Protein AF-A0A937GYN9-F1 (afdb_monomer)

Foldseek 3Di:
DDDDDDDDDDDDDDDDDDDDDDPPDPPDDPPPCPPPPPPAWEWEDDAQKIKTKQDDPPLQWFWAFDVDPTKIKIWGQAFHHYDYDPHPYQFFPDWDKDGDNPGTIIIMTGTPAHKDFPDWDWDQDPPPRGIMIMTGIDGDHPLVSLVVNVVSVVVVRRPVVVPDPPCPVPPPPDDDPPPPDPPPDPPPDDDDPDLAAAEAEQEQPDDDSGQDDADPVSHGSSVVSLVVSVVVQVVQVVVVRYHYDYPDND

pLDDT: mean 73.71, std 21.34, range [30.75, 98.19]

Structure (mmCIF, N/CA/C/O backbone):
data_AF-A0A937GYN9-F1
#
_entry.id   AF-A0A937GYN9-F1
#
loop_
_atom_site.group_PDB
_atom_site.id
_atom_site.type_symbol
_atom_site.label_atom_id
_atom_site.label_alt_id
_atom_site.label_comp_id
_atom_site.label_asym_id
_atom_site.label_entity_id
_atom_site.label_seq_id
_atom_site.pdbx_PDB_ins_code
_atom_site.Cartn_x
_atom_site.Cartn_y
_atom_site.Cartn_z
_atom_site.occupancy
_atom_site.B_iso_or_equiv
_atom_site.auth_seq_id
_atom_site.auth_comp_id
_atom_site.auth_asym_id
_atom_site.auth_atom_id
_atom_site.pdbx_PDB_model_num
ATOM 1 N N . MET A 1 1 ? 53.437 54.256 -26.449 1.00 33.53 1 MET A N 1
ATOM 2 C CA . MET A 1 1 ? 53.855 54.774 -27.770 1.00 33.53 1 MET A CA 1
ATOM 3 C C . MET A 1 1 ? 53.607 53.701 -28.826 1.00 33.53 1 MET A C 1
ATOM 5 O O . MET A 1 1 ? 54.175 52.638 -28.665 1.00 33.53 1 MET A O 1
ATOM 9 N N . ILE A 1 2 ? 52.768 54.000 -29.841 1.00 33.38 2 ILE A N 1
ATOM 10 C CA . ILE A 1 2 ? 52.988 53.729 -31.291 1.00 33.38 2 ILE A CA 1
ATOM 11 C C . ILE A 1 2 ? 53.194 52.238 -31.684 1.00 33.38 2 ILE A C 1
ATOM 13 O O . ILE A 1 2 ? 54.137 51.622 -31.230 1.00 33.38 2 ILE A O 1
ATOM 17 N N . LYS A 1 3 ? 52.461 51.568 -32.589 1.00 33.25 3 LYS A N 1
ATOM 18 C CA . LYS A 1 3 ? 51.514 51.934 -33.661 1.00 33.25 3 LYS A CA 1
ATOM 19 C C . LYS A 1 3 ? 50.777 50.660 -34.126 1.00 33.25 3 LYS A C 1
ATOM 21 O O . LYS A 1 3 ? 51.369 49.587 -34.179 1.00 33.25 3 LYS A O 1
ATOM 26 N N . ARG A 1 4 ? 49.531 50.830 -34.581 1.00 39.59 4 ARG A N 1
ATOM 27 C CA . ARG A 1 4 ? 48.814 49.923 -35.499 1.00 39.59 4 ARG A CA 1
ATOM 28 C C . ARG A 1 4 ? 49.565 49.777 -36.832 1.00 39.59 4 ARG A C 1
ATOM 30 O O . ARG A 1 4 ? 50.103 50.771 -37.321 1.00 39.59 4 ARG A O 1
ATOM 37 N N . LYS A 1 5 ? 49.459 48.614 -37.486 1.00 38.84 5 LYS A N 1
ATOM 38 C CA . LYS A 1 5 ? 49.543 48.492 -38.953 1.00 38.84 5 LYS A CA 1
ATOM 39 C C . LYS A 1 5 ? 48.479 47.521 -39.474 1.00 38.84 5 LYS A C 1
ATOM 41 O O . LYS A 1 5 ? 48.505 46.338 -39.162 1.00 38.84 5 LYS A O 1
ATOM 46 N N . ASN A 1 6 ? 47.562 48.079 -40.264 1.00 37.91 6 ASN A N 1
ATOM 47 C CA . ASN A 1 6 ? 46.735 47.389 -41.252 1.00 37.91 6 ASN A CA 1
ATOM 48 C C . ASN A 1 6 ? 47.618 46.935 -42.418 1.00 37.91 6 AS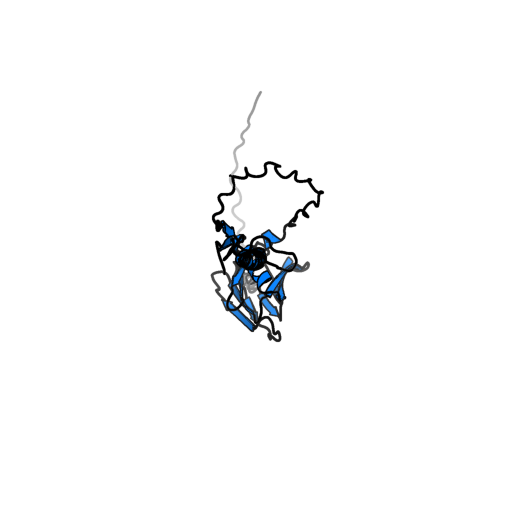N A C 1
ATOM 50 O O . ASN A 1 6 ? 48.475 47.714 -42.838 1.00 37.91 6 ASN A O 1
ATOM 54 N N . ILE A 1 7 ? 47.336 45.768 -43.002 1.00 37.69 7 ILE A N 1
ATOM 55 C CA . ILE A 1 7 ? 47.715 45.440 -44.383 1.00 37.69 7 ILE A CA 1
ATOM 56 C C . ILE A 1 7 ? 46.504 44.790 -45.067 1.00 37.69 7 ILE A C 1
ATOM 58 O O . ILE A 1 7 ? 45.904 43.855 -44.545 1.00 37.69 7 ILE A O 1
ATOM 62 N N . PHE A 1 8 ? 46.143 45.375 -46.206 1.00 34.84 8 PHE A N 1
ATOM 63 C CA . PHE A 1 8 ? 45.080 45.026 -47.149 1.00 34.84 8 PHE A CA 1
ATOM 64 C C . PHE A 1 8 ? 45.736 44.416 -48.413 1.00 34.84 8 PHE A C 1
ATOM 66 O O . PHE A 1 8 ? 46.905 44.709 -48.662 1.00 34.84 8 PHE A O 1
ATOM 73 N N . TYR A 1 9 ? 44.945 43.698 -49.230 1.00 33.62 9 TYR A N 1
ATOM 74 C CA . TYR A 1 9 ? 45.243 43.055 -50.539 1.00 33.62 9 TYR A CA 1
ATOM 75 C C . TYR A 1 9 ? 45.936 41.674 -50.452 1.00 33.62 9 TYR A C 1
ATOM 77 O O . TYR A 1 9 ? 46.883 41.500 -49.703 1.00 33.62 9 TYR A O 1
ATOM 85 N N . SER A 1 10 ? 45.486 40.611 -51.135 1.00 32.53 10 SER A N 1
ATOM 86 C CA . SER A 1 10 ? 45.181 40.526 -52.569 1.00 32.53 10 SER A CA 1
ATOM 87 C C . SER A 1 10 ? 44.151 39.424 -52.898 1.00 32.53 10 SER A C 1
ATOM 89 O O . SER A 1 10 ? 44.226 38.312 -52.379 1.00 32.53 10 SER A O 1
ATOM 91 N N . ILE A 1 11 ? 43.205 39.753 -53.780 1.00 40.22 11 ILE A N 1
ATOM 92 C CA . ILE A 1 11 ? 42.255 38.860 -54.464 1.00 40.22 11 ILE A CA 1
ATOM 93 C C . ILE A 1 11 ? 42.801 38.634 -55.888 1.00 40.22 11 ILE A C 1
ATOM 95 O O . ILE A 1 11 ? 43.397 39.556 -56.435 1.00 40.22 11 ILE A O 1
ATOM 99 N N . ILE A 1 12 ? 42.520 37.460 -56.478 1.00 39.44 12 ILE A N 1
ATOM 100 C CA . ILE A 1 12 ? 42.802 36.997 -57.862 1.00 39.44 12 ILE A CA 1
ATOM 101 C C . ILE A 1 12 ? 44.096 36.181 -58.037 1.00 39.44 12 ILE A C 1
ATOM 103 O O . ILE A 1 12 ? 45.181 36.725 -58.208 1.00 39.44 12 ILE A O 1
ATOM 107 N N . ASN A 1 13 ? 43.949 34.849 -58.060 1.00 31.31 13 ASN A N 1
ATOM 108 C CA . ASN A 1 1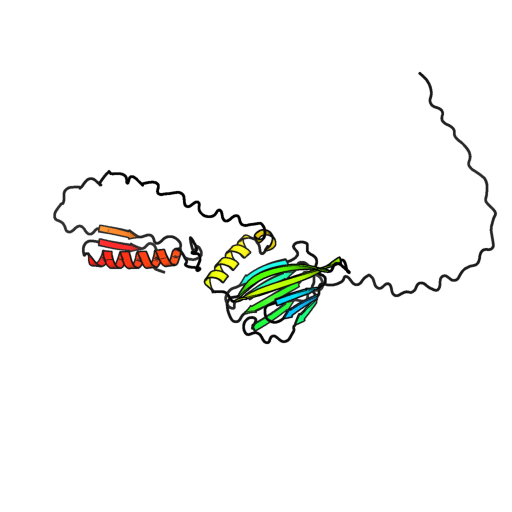3 ? 44.295 34.000 -59.215 1.00 31.31 13 ASN A CA 1
ATOM 109 C C . ASN A 1 13 ? 44.086 32.511 -58.894 1.00 31.31 13 ASN A C 1
ATOM 111 O O . ASN A 1 13 ? 44.761 31.977 -58.022 1.00 31.31 13 ASN A O 1
ATOM 115 N N . CYS A 1 14 ? 43.149 31.871 -59.602 1.00 34.75 14 CYS A N 1
ATOM 116 C CA . CYS A 1 14 ? 43.260 30.541 -60.232 1.00 34.75 14 CYS A CA 1
ATOM 117 C C . CYS A 1 14 ? 41.859 29.979 -60.509 1.00 34.75 14 CYS A C 1
ATOM 119 O O . CYS A 1 14 ? 41.351 29.099 -59.817 1.00 34.75 14 CYS A O 1
ATOM 121 N N . LEU A 1 15 ? 41.237 30.520 -61.556 1.00 37.38 15 LEU A N 1
ATOM 122 C CA . LEU A 1 15 ? 40.297 29.772 -62.381 1.00 37.38 15 LEU A CA 1
ATOM 123 C C . LEU A 1 15 ? 41.139 29.021 -63.428 1.00 37.38 15 LEU A C 1
ATOM 125 O O . LEU A 1 15 ? 42.115 29.581 -63.918 1.00 37.38 15 LEU A O 1
ATOM 129 N N . VAL A 1 16 ? 40.703 27.813 -63.795 1.00 42.34 16 VAL A N 1
ATOM 130 C CA . VAL A 1 16 ? 41.253 26.890 -64.816 1.00 42.34 16 VAL A CA 1
ATOM 131 C C . VAL A 1 16 ? 42.080 25.733 -64.237 1.00 42.34 16 VAL A C 1
ATOM 133 O O . VAL A 1 16 ? 43.294 25.662 -64.369 1.00 42.34 16 VAL A O 1
ATOM 136 N N . PHE A 1 17 ? 41.368 24.756 -63.675 1.00 36.97 17 PHE A N 1
ATOM 137 C CA . PHE A 1 17 ? 41.680 23.338 -63.882 1.00 36.97 17 PHE A CA 1
ATOM 138 C C . PHE A 1 17 ? 40.345 22.584 -63.941 1.00 36.97 17 PHE A C 1
ATOM 140 O O . PHE A 1 17 ? 39.814 22.111 -62.940 1.00 36.97 17 PHE A O 1
ATOM 147 N N . PHE A 1 18 ? 39.731 22.593 -65.123 1.00 39.19 18 PHE A N 1
ATOM 148 C CA . PHE A 1 18 ? 38.515 21.840 -65.418 1.00 39.19 18 PHE A CA 1
ATOM 149 C C . PHE A 1 18 ? 38.903 20.536 -66.127 1.00 39.19 18 PHE A C 1
ATOM 151 O O . PHE A 1 18 ? 39.783 20.537 -66.981 1.00 39.19 18 PHE A O 1
ATOM 158 N N . LEU A 1 19 ? 38.168 19.470 -65.793 1.00 36.81 19 LEU A N 1
ATOM 159 C CA . LEU A 1 19 ? 38.137 18.138 -66.413 1.00 36.81 19 LEU A CA 1
ATOM 160 C C . LEU A 1 19 ? 39.333 17.209 -66.148 1.00 36.81 19 LEU A C 1
ATOM 162 O O . LEU A 1 19 ? 40.290 17.151 -66.910 1.00 36.81 19 LEU A O 1
ATOM 166 N N . SER A 1 20 ? 39.184 16.342 -65.142 1.00 43.12 20 SER A N 1
ATOM 167 C CA . SER A 1 20 ? 38.961 14.893 -65.348 1.00 43.12 20 SER A CA 1
ATOM 168 C C . SER A 1 20 ? 39.294 14.093 -64.083 1.00 43.12 20 SER A C 1
ATOM 170 O O . SER A 1 20 ? 40.289 13.386 -64.008 1.00 43.12 20 SER A O 1
ATOM 172 N N . LEU A 1 21 ? 38.418 14.142 -63.079 1.00 41.03 21 LEU A N 1
ATOM 173 C CA . LEU A 1 21 ? 38.309 13.023 -62.145 1.00 41.03 21 LEU A CA 1
ATOM 174 C C . LEU A 1 21 ? 36.861 12.551 -62.134 1.00 41.03 21 LEU A C 1
ATOM 176 O O . LEU A 1 21 ? 35.979 13.179 -61.557 1.00 41.03 21 LEU A O 1
ATOM 180 N N . SER A 1 22 ? 36.663 11.476 -62.899 1.00 44.59 22 SER A N 1
ATOM 181 C CA . SER A 1 22 ? 35.765 10.354 -62.627 1.00 44.59 22 SER A CA 1
ATOM 182 C C . SER A 1 22 ? 34.568 10.661 -61.729 1.00 44.59 22 SER A C 1
ATOM 184 O O . SER A 1 22 ? 34.682 10.750 -60.506 1.00 44.59 22 SER A O 1
ATOM 186 N N . ILE A 1 23 ? 33.395 10.691 -62.364 1.00 41.53 23 ILE A N 1
ATOM 187 C CA . ILE A 1 23 ? 32.108 10.402 -61.736 1.00 41.53 23 ILE A CA 1
ATOM 188 C C . ILE A 1 23 ? 32.205 8.971 -61.193 1.00 41.53 23 ILE A C 1
ATOM 190 O O . ILE A 1 23 ? 31.863 8.001 -61.866 1.00 41.53 23 ILE A O 1
ATOM 194 N N . SER A 1 24 ? 32.742 8.822 -59.986 1.00 40.47 24 SER A N 1
ATOM 195 C CA . SER A 1 24 ? 32.556 7.605 -59.215 1.00 40.47 24 SER A CA 1
ATOM 196 C C . SER A 1 24 ? 31.089 7.575 -58.824 1.00 40.47 24 SER A C 1
ATOM 198 O O . SER A 1 24 ? 30.612 8.436 -58.086 1.00 40.47 24 SER A O 1
ATOM 200 N N . ASN A 1 25 ? 30.377 6.609 -59.401 1.00 37.38 25 ASN A N 1
ATOM 201 C CA . ASN A 1 25 ? 29.008 6.239 -59.084 1.00 37.38 25 ASN A CA 1
ATOM 202 C C . ASN A 1 25 ? 28.715 6.407 -57.586 1.00 37.38 25 ASN A C 1
ATOM 204 O O . ASN A 1 25 ? 29.116 5.584 -56.767 1.00 37.38 25 ASN A O 1
ATOM 208 N N . ALA A 1 26 ? 27.935 7.428 -57.238 1.00 41.66 26 ALA A N 1
ATOM 209 C CA . ALA A 1 26 ? 27.210 7.481 -55.976 1.00 41.66 26 ALA A CA 1
ATOM 210 C C . ALA A 1 26 ? 26.010 6.517 -56.057 1.00 41.66 26 ALA A C 1
ATOM 212 O O . ALA A 1 26 ? 24.849 6.915 -56.090 1.00 41.66 26 ALA A O 1
ATOM 213 N N . LYS A 1 27 ? 26.310 5.224 -56.157 1.00 45.75 27 LYS A N 1
ATOM 214 C CA . LYS A 1 27 ? 25.388 4.106 -55.968 1.00 45.75 27 LYS A CA 1
ATOM 215 C C . LYS A 1 27 ? 26.149 3.096 -55.132 1.00 45.75 27 LYS A C 1
ATOM 217 O O . LYS A 1 27 ? 26.815 2.251 -55.700 1.00 45.75 27 LYS A O 1
ATOM 222 N N . ASP A 1 28 ? 26.151 3.317 -53.820 1.00 46.16 28 ASP A N 1
ATOM 223 C CA . ASP A 1 28 ? 26.241 2.279 -52.782 1.00 46.16 28 ASP A CA 1
ATOM 224 C C . ASP A 1 28 ? 26.408 2.931 -51.406 1.00 46.16 28 ASP A C 1
ATOM 226 O O . ASP A 1 28 ? 27.466 2.908 -50.796 1.00 46.16 28 ASP A O 1
ATOM 230 N N . PHE A 1 29 ? 25.330 3.532 -50.903 1.00 34.78 29 PHE A N 1
ATOM 231 C CA . PHE A 1 29 ? 25.104 3.685 -49.461 1.00 34.78 29 PHE A CA 1
ATOM 232 C C . PHE A 1 29 ? 23.597 3.698 -49.181 1.00 34.78 29 PHE A C 1
ATOM 234 O O . PHE A 1 29 ? 23.067 4.553 -48.484 1.00 34.78 29 PHE A O 1
ATOM 241 N N . ASN A 1 30 ? 22.885 2.712 -49.733 1.00 40.91 30 ASN A N 1
ATOM 242 C CA . ASN A 1 30 ? 21.556 2.350 -49.246 1.00 40.91 30 ASN A CA 1
ATOM 243 C C . ASN A 1 30 ? 21.705 1.179 -48.267 1.00 40.91 30 ASN A C 1
ATOM 245 O O . ASN A 1 30 ? 21.211 0.076 -48.480 1.00 40.91 30 ASN A O 1
ATOM 249 N N . LYS A 1 31 ? 22.474 1.406 -47.197 1.00 41.62 31 LYS A N 1
ATOM 250 C CA . LYS A 1 31 ? 22.356 0.585 -45.995 1.00 41.62 31 LYS A CA 1
ATOM 251 C C . LYS A 1 31 ? 21.142 1.139 -45.275 1.00 41.62 31 LYS A C 1
ATOM 253 O O . LYS A 1 31 ? 21.119 2.330 -44.988 1.00 41.62 31 LYS A O 1
ATOM 258 N N . ASN A 1 32 ? 20.144 0.285 -45.073 1.00 42.47 32 ASN A N 1
ATOM 259 C CA . ASN A 1 32 ? 18.896 0.541 -44.364 1.00 42.47 32 ASN A CA 1
ATOM 260 C C . ASN A 1 32 ? 19.122 1.322 -43.059 1.00 42.47 32 ASN A C 1
ATOM 262 O O . ASN A 1 32 ? 19.157 0.746 -41.977 1.00 42.47 32 ASN A O 1
ATOM 266 N N . ASN A 1 33 ? 19.230 2.642 -43.150 1.00 41.06 33 ASN A N 1
ATOM 267 C CA . ASN A 1 33 ? 19.127 3.534 -42.015 1.00 41.06 33 ASN A CA 1
ATOM 268 C C . ASN A 1 33 ? 17.647 3.869 -41.885 1.00 41.06 33 ASN A C 1
ATOM 270 O O . ASN A 1 33 ? 17.208 4.998 -42.094 1.00 41.06 33 ASN A O 1
ATOM 274 N N . SER A 1 34 ? 16.862 2.849 -41.526 1.00 37.16 34 SER A N 1
ATOM 275 C CA . SER A 1 34 ? 15.717 3.117 -40.667 1.00 37.16 34 SER A CA 1
ATOM 276 C C . SER A 1 34 ? 16.232 3.998 -39.522 1.00 37.16 34 SER A C 1
ATOM 278 O O . SER A 1 34 ? 17.292 3.662 -38.977 1.00 37.16 34 SER A O 1
ATOM 280 N N . PRO A 1 35 ? 15.557 5.113 -39.172 1.00 40.12 35 PRO A N 1
ATOM 281 C CA . PRO A 1 35 ? 15.944 5.904 -38.005 1.00 40.12 35 PRO A CA 1
ATOM 282 C C . PRO A 1 35 ? 16.175 4.932 -36.846 1.00 40.12 35 PRO A C 1
ATOM 284 O O . PRO A 1 35 ? 15.388 3.979 -36.759 1.00 40.12 35 PRO A O 1
ATOM 287 N N . PRO A 1 36 ? 17.241 5.101 -36.030 1.00 40.97 36 PRO A N 1
ATOM 288 C CA . PRO A 1 36 ? 17.551 4.163 -34.959 1.00 40.97 36 PRO A CA 1
ATOM 289 C C . PRO A 1 36 ? 16.248 3.943 -34.221 1.00 40.97 36 PRO A C 1
ATOM 291 O O . PRO A 1 36 ? 15.631 4.909 -33.759 1.00 40.97 36 PRO A O 1
ATOM 294 N N . SER A 1 37 ? 15.740 2.711 -34.285 1.00 48.03 37 SER A N 1
ATOM 295 C CA . SER A 1 37 ? 14.459 2.388 -33.689 1.00 48.03 37 SER A CA 1
ATOM 296 C C . SER A 1 37 ? 14.583 2.858 -32.258 1.00 48.03 37 SER A C 1
ATOM 298 O O . SER A 1 37 ? 15.436 2.320 -31.559 1.00 48.03 37 SER A O 1
ATOM 300 N N . ILE A 1 38 ? 13.836 3.899 -31.865 1.00 55.28 38 ILE A N 1
ATOM 301 C CA . ILE A 1 38 ? 13.811 4.363 -30.478 1.00 55.28 38 ILE A CA 1
ATOM 302 C C . ILE A 1 38 ? 13.601 3.088 -29.687 1.00 55.28 38 ILE A C 1
ATOM 304 O O . ILE A 1 38 ? 12.573 2.427 -29.873 1.00 55.28 38 ILE A O 1
ATOM 308 N N . GLU A 1 39 ? 14.623 2.649 -28.960 1.00 63.69 39 GLU A N 1
ATOM 309 C CA . GLU A 1 39 ? 14.547 1.357 -28.317 1.00 63.69 39 GLU A CA 1
ATOM 310 C C . GLU A 1 39 ? 13.513 1.540 -27.212 1.00 63.69 39 GLU A C 1
ATOM 312 O O . GLU A 1 39 ? 13.723 2.233 -26.220 1.00 63.69 39 GLU A O 1
ATOM 317 N N . ILE A 1 40 ? 12.304 1.052 -27.473 1.00 74.56 40 ILE A N 1
ATOM 318 C CA . ILE A 1 40 ? 11.185 1.206 -26.557 1.00 74.56 40 ILE A CA 1
ATOM 319 C C . ILE A 1 40 ? 11.438 0.238 -25.409 1.00 74.56 40 ILE A C 1
ATOM 321 O O . ILE A 1 40 ? 11.608 -0.959 -25.657 1.00 74.56 40 ILE A O 1
ATOM 325 N N . THR A 1 41 ? 11.417 0.747 -24.179 1.00 84.75 41 THR A N 1
ATOM 326 C CA . THR A 1 41 ? 11.479 -0.051 -22.954 1.00 84.75 41 THR A CA 1
ATOM 327 C C . THR A 1 41 ? 10.500 -1.216 -23.036 1.00 84.75 41 THR A C 1
ATOM 329 O O . THR A 1 41 ? 9.312 -1.020 -23.307 1.00 84.75 41 THR A O 1
ATOM 332 N N . LYS A 1 42 ? 10.982 -2.441 -22.817 1.00 89.12 42 LYS A N 1
ATOM 333 C CA . LYS A 1 42 ? 10.146 -3.648 -22.848 1.00 89.12 42 LYS A CA 1
ATOM 334 C C . LYS A 1 42 ? 9.968 -4.161 -21.436 1.00 89.12 42 LYS A C 1
ATOM 336 O O . LYS A 1 42 ? 10.947 -4.522 -20.804 1.00 89.12 42 LYS A O 1
ATOM 341 N N . CYS A 1 43 ? 8.729 -4.228 -20.976 1.00 89.38 43 CYS A N 1
ATOM 342 C CA . CYS A 1 43 ? 8.390 -4.726 -19.656 1.00 89.38 43 CYS A CA 1
ATOM 343 C C . CYS A 1 43 ? 7.667 -6.066 -19.733 1.00 89.38 43 CYS A C 1
ATOM 345 O O . CYS A 1 43 ? 6.860 -6.327 -20.634 1.00 89.38 43 CYS A O 1
ATOM 347 N N . LYS A 1 44 ? 7.933 -6.895 -18.733 1.00 90.69 44 LYS A N 1
ATOM 348 C CA . LYS A 1 44 ? 7.375 -8.223 -18.566 1.00 90.69 44 LYS A CA 1
ATOM 349 C C . LYS A 1 44 ? 7.003 -8.432 -17.106 1.00 90.69 44 LYS A C 1
ATOM 351 O O . LYS A 1 44 ? 7.797 -8.132 -16.224 1.00 90.69 44 LYS A O 1
ATOM 356 N N . VAL A 1 45 ? 5.798 -8.935 -16.852 1.00 87.06 45 VAL A N 1
ATOM 357 C CA . VAL A 1 45 ? 5.392 -9.363 -15.502 1.00 87.06 45 VAL A CA 1
ATOM 358 C C . VAL A 1 45 ? 5.575 -10.868 -15.404 1.00 87.06 45 VAL A C 1
ATOM 360 O O . VAL A 1 45 ? 4.985 -11.606 -16.195 1.00 87.06 45 VAL A O 1
ATOM 363 N N . ASN A 1 46 ? 6.364 -11.301 -14.426 1.00 82.69 46 ASN A N 1
ATOM 364 C CA . ASN A 1 46 ? 6.605 -12.698 -14.102 1.00 82.69 46 ASN A CA 1
ATOM 365 C C . ASN A 1 46 ? 6.331 -12.933 -12.611 1.00 82.69 46 ASN A C 1
ATOM 367 O O . ASN A 1 46 ? 7.079 -12.460 -11.758 1.00 82.69 46 ASN A O 1
ATOM 371 N N . LEU A 1 47 ? 5.263 -13.675 -12.304 1.00 82.31 47 LEU A N 1
ATOM 372 C CA . LEU A 1 47 ? 4.790 -13.945 -10.942 1.00 82.31 47 LEU A CA 1
ATOM 373 C C . LEU A 1 47 ? 4.549 -12.657 -10.131 1.00 82.31 47 LEU A C 1
ATOM 375 O O . LEU A 1 47 ? 3.503 -12.032 -10.271 1.00 82.31 47 LEU A O 1
ATOM 379 N N . ASP A 1 48 ? 5.483 -12.317 -9.251 1.00 86.31 48 ASP A N 1
ATOM 380 C CA . ASP A 1 48 ? 5.504 -11.173 -8.343 1.00 86.31 48 ASP A CA 1
ATOM 381 C C . ASP A 1 48 ? 6.556 -10.116 -8.732 1.00 86.31 48 ASP A C 1
ATOM 383 O O . ASP A 1 48 ? 6.718 -9.119 -8.030 1.00 86.31 48 ASP A O 1
ATOM 387 N N . ASN A 1 49 ? 7.235 -10.298 -9.868 1.00 89.12 49 ASN A N 1
ATOM 388 C CA . ASN A 1 49 ? 8.251 -9.387 -10.382 1.00 89.12 49 ASN A CA 1
ATOM 389 C C . ASN A 1 49 ? 7.814 -8.733 -11.695 1.00 89.12 49 ASN A C 1
ATOM 391 O O . ASN A 1 49 ? 7.107 -9.321 -12.520 1.00 89.12 49 ASN A O 1
ATOM 395 N N . ILE A 1 50 ? 8.271 -7.503 -11.896 1.00 90.44 50 ILE A N 1
ATOM 396 C CA . ILE A 1 50 ? 8.182 -6.771 -13.153 1.00 90.44 50 ILE A CA 1
ATOM 397 C C . ILE A 1 50 ? 9.608 -6.496 -13.603 1.00 90.44 50 ILE A C 1
ATOM 399 O O . ILE A 1 50 ? 10.361 -5.839 -12.891 1.00 90.44 50 ILE A O 1
ATOM 403 N N . ASN A 1 51 ? 9.963 -6.987 -14.780 1.00 91.75 51 ASN A N 1
ATOM 404 C CA . ASN A 1 51 ? 11.281 -6.812 -15.369 1.00 91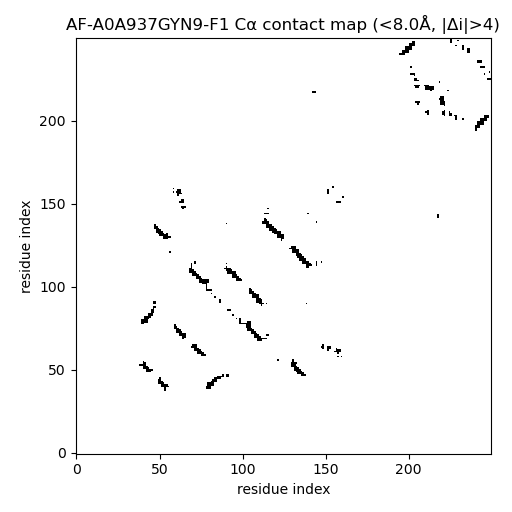.75 51 ASN A CA 1
ATOM 405 C C . ASN A 1 51 ? 11.131 -5.947 -16.617 1.00 91.75 51 ASN A C 1
ATOM 407 O O . ASN A 1 51 ? 10.367 -6.293 -17.521 1.00 91.75 51 ASN A O 1
ATOM 411 N N . CYS A 1 52 ? 11.834 -4.824 -16.661 1.00 89.94 52 CYS A N 1
ATOM 412 C CA . CYS A 1 52 ? 11.813 -3.874 -17.760 1.00 89.94 52 CYS A CA 1
ATOM 413 C C . CYS A 1 52 ? 13.224 -3.695 -18.315 1.00 89.94 52 CYS A C 1
ATOM 415 O O . CYS A 1 52 ? 14.081 -3.155 -17.628 1.00 89.94 52 CYS A O 1
ATOM 417 N N . SER A 1 53 ? 13.453 -4.112 -19.558 1.00 88.44 53 SER A N 1
ATOM 418 C CA . SER A 1 53 ? 14.744 -3.967 -20.234 1.00 88.44 53 SER A CA 1
ATOM 419 C C . SER A 1 53 ? 14.834 -2.660 -21.012 1.00 88.44 53 SER A C 1
ATOM 421 O O . SER A 1 53 ? 13.825 -2.234 -21.599 1.00 88.44 53 SER A O 1
ATOM 423 N N . ASN A 1 54 ? 16.043 -2.101 -21.106 1.00 84.75 54 ASN A N 1
ATOM 424 C CA . ASN A 1 54 ? 16.315 -0.823 -21.769 1.00 84.75 54 ASN A CA 1
ATOM 425 C C . ASN A 1 54 ? 15.429 0.307 -21.198 1.00 84.75 54 ASN A C 1
ATOM 427 O O . ASN A 1 54 ? 14.566 0.911 -21.845 1.00 84.75 54 ASN A O 1
ATOM 431 N N . TYR A 1 55 ? 15.587 0.498 -19.897 1.00 83.38 55 TYR A N 1
ATOM 432 C CA . TYR A 1 55 ? 14.886 1.458 -19.073 1.00 83.38 55 TYR A CA 1
ATOM 433 C C . TYR A 1 55 ? 15.617 2.803 -19.017 1.00 83.38 55 TYR A C 1
ATOM 435 O O . TYR A 1 55 ? 16.844 2.859 -19.048 1.00 83.38 55 TYR A O 1
ATOM 443 N N . ASN A 1 56 ? 14.876 3.904 -18.874 1.00 78.06 56 ASN A N 1
ATOM 444 C CA . ASN A 1 56 ? 15.455 5.236 -18.714 1.00 78.06 56 ASN A CA 1
ATOM 445 C C . ASN A 1 56 ? 15.287 5.718 -17.265 1.00 78.06 56 ASN A C 1
ATOM 447 O O . ASN A 1 56 ? 14.182 6.035 -16.855 1.00 78.06 56 ASN A O 1
ATOM 451 N N . ILE A 1 57 ? 16.383 5.820 -16.507 1.00 68.19 57 ILE A N 1
ATOM 452 C CA . ILE A 1 57 ? 16.386 6.080 -15.049 1.00 68.19 57 ILE A CA 1
ATOM 453 C C . ILE A 1 57 ? 15.741 7.414 -14.616 1.00 68.19 57 ILE A C 1
ATOM 455 O O . ILE A 1 57 ? 15.480 7.593 -13.428 1.00 68.19 57 ILE A O 1
ATOM 459 N N . ASN A 1 58 ? 15.463 8.363 -15.516 1.00 65.81 58 ASN A N 1
ATOM 460 C CA . ASN A 1 58 ? 15.060 9.730 -15.153 1.00 65.81 58 ASN A CA 1
ATOM 461 C C . ASN A 1 58 ? 13.632 9.852 -14.567 1.00 65.81 58 ASN A C 1
ATOM 463 O O . ASN A 1 58 ? 12.757 10.438 -15.205 1.00 65.81 58 ASN A O 1
ATOM 467 N N . ASN A 1 59 ? 13.431 9.351 -13.338 1.00 58.69 59 ASN A N 1
ATOM 468 C CA . ASN A 1 59 ? 12.225 9.417 -12.496 1.00 58.69 59 ASN A CA 1
ATOM 469 C C . ASN A 1 59 ? 10.922 9.354 -13.300 1.00 58.69 59 ASN A C 1
ATOM 471 O O . ASN A 1 59 ? 10.036 10.209 -13.214 1.00 58.69 59 ASN A O 1
ATOM 475 N N . ASP A 1 60 ? 10.862 8.365 -14.172 1.00 76.00 60 ASP A N 1
ATOM 476 C CA . ASP A 1 60 ? 9.935 8.293 -15.284 1.00 76.00 60 ASP A CA 1
ATOM 477 C C . ASP A 1 60 ? 8.707 7.451 -14.949 1.00 76.00 60 ASP A C 1
ATOM 479 O O . ASP A 1 60 ? 7.909 7.203 -15.844 1.00 76.00 60 ASP A O 1
ATOM 483 N N . PHE A 1 61 ? 8.492 7.056 -13.690 1.00 88.56 61 PHE A N 1
ATOM 484 C CA . PHE A 1 61 ? 7.245 6.415 -13.293 1.00 88.56 61 PHE A CA 1
ATOM 485 C C . PHE A 1 61 ? 6.695 6.877 -11.949 1.00 88.56 61 PHE A C 1
ATOM 487 O O . PHE A 1 61 ? 7.421 7.292 -11.050 1.00 88.56 61 PHE A O 1
ATOM 494 N N . LYS A 1 62 ? 5.371 6.794 -11.818 1.00 91.75 62 LYS A N 1
ATOM 495 C CA . LYS A 1 62 ? 4.632 7.087 -10.589 1.00 91.75 62 LYS A CA 1
ATOM 496 C C . LYS A 1 62 ? 3.813 5.887 -10.170 1.00 91.75 62 LYS A C 1
ATOM 498 O O . LYS A 1 62 ? 3.265 5.180 -11.010 1.00 91.75 62 LYS A O 1
ATOM 503 N N . VAL A 1 63 ? 3.684 5.688 -8.865 1.00 94.12 63 VAL A N 1
ATOM 504 C CA . VAL A 1 63 ? 2.905 4.587 -8.299 1.00 94.12 63 VAL A CA 1
ATOM 505 C C . VAL A 1 63 ? 1.659 5.119 -7.608 1.00 94.12 63 VAL A C 1
ATOM 507 O O . VAL A 1 63 ? 1.699 6.117 -6.897 1.00 94.12 63 VAL A O 1
ATOM 510 N N . THR A 1 64 ? 0.540 4.425 -7.779 1.00 95.38 64 THR A N 1
ATOM 511 C CA . THR A 1 64 ? -0.691 4.658 -7.021 1.00 95.38 64 THR A CA 1
ATOM 512 C C . THR A 1 64 ? -1.234 3.335 -6.495 1.00 95.38 64 THR A C 1
ATOM 514 O O . THR A 1 64 ? -1.301 2.343 -7.218 1.00 95.38 64 THR A O 1
ATOM 517 N N . LEU A 1 65 ? -1.664 3.328 -5.233 1.00 95.81 65 LEU A N 1
ATOM 518 C CA . LEU A 1 65 ? -2.323 2.185 -4.603 1.00 95.81 65 LEU A CA 1
ATOM 519 C C . LEU A 1 65 ? -3.835 2.431 -4.495 1.00 95.81 65 LEU A C 1
ATOM 521 O O . LEU A 1 65 ? -4.265 3.473 -3.992 1.00 95.81 65 LEU A O 1
ATOM 525 N N . LEU A 1 66 ? -4.649 1.477 -4.954 1.00 93.94 66 LEU A N 1
ATOM 526 C CA . LEU A 1 66 ? -6.115 1.545 -4.903 1.00 93.94 66 LEU A CA 1
ATOM 527 C C . LEU A 1 66 ? -6.684 0.393 -4.074 1.00 93.94 66 LEU A C 1
ATOM 529 O O . LEU A 1 66 ? -6.245 -0.746 -4.187 1.00 93.94 66 LEU A O 1
ATOM 533 N N . GLU A 1 67 ? -7.706 0.694 -3.278 1.00 88.94 67 GLU A N 1
ATOM 534 C CA . GLU A 1 67 ? -8.455 -0.322 -2.531 1.00 88.94 67 GLU A CA 1
ATOM 535 C C . GLU A 1 67 ? -9.675 -0.752 -3.360 1.00 88.94 67 GLU A C 1
ATOM 537 O O . GLU A 1 67 ? -10.121 -0.002 -4.230 1.00 88.94 67 GLU A O 1
ATOM 542 N N . GLU A 1 68 ? -10.176 -1.965 -3.108 1.00 85.75 68 GLU A N 1
ATOM 543 C CA . GLU A 1 68 ? -11.416 -2.511 -3.689 1.00 85.75 68 GLU A CA 1
ATOM 544 C C . GLU A 1 68 ? -11.457 -2.579 -5.240 1.00 85.75 68 GLU A C 1
ATOM 546 O O . GLU A 1 68 ? -12.015 -1.706 -5.908 1.00 85.75 68 GLU A O 1
ATOM 551 N N . PRO A 1 69 ? -10.891 -3.630 -5.868 1.00 90.50 69 PRO A N 1
ATOM 552 C CA . PRO A 1 69 ? -9.917 -4.575 -5.317 1.00 90.50 69 PRO A CA 1
ATOM 553 C C . PRO A 1 69 ? -8.536 -3.920 -5.160 1.00 90.50 69 PRO A C 1
ATOM 555 O O . PRO A 1 69 ? -8.270 -2.871 -5.758 1.00 90.50 69 PRO A O 1
ATOM 558 N N . PHE A 1 70 ? -7.648 -4.560 -4.390 1.00 95.31 70 PHE A N 1
ATOM 559 C CA . PHE A 1 70 ? -6.270 -4.097 -4.220 1.00 95.31 70 PHE A CA 1
ATOM 560 C C . PHE A 1 70 ? -5.563 -4.008 -5.571 1.00 95.31 70 PHE A C 1
ATOM 562 O O . PHE A 1 70 ? -5.465 -5.001 -6.297 1.00 95.31 70 PHE A O 1
ATOM 569 N N . ARG A 1 71 ? -5.077 -2.811 -5.909 1.00 96.25 71 ARG A N 1
ATOM 570 C CA . ARG A 1 71 ? -4.378 -2.562 -7.171 1.00 96.25 71 ARG A CA 1
ATOM 571 C C . ARG A 1 71 ? -3.113 -1.745 -6.975 1.00 96.25 71 ARG A C 1
ATOM 573 O O . ARG A 1 71 ? -3.091 -0.822 -6.163 1.00 96.25 71 ARG A O 1
ATOM 580 N N . ILE A 1 72 ? -2.092 -2.064 -7.76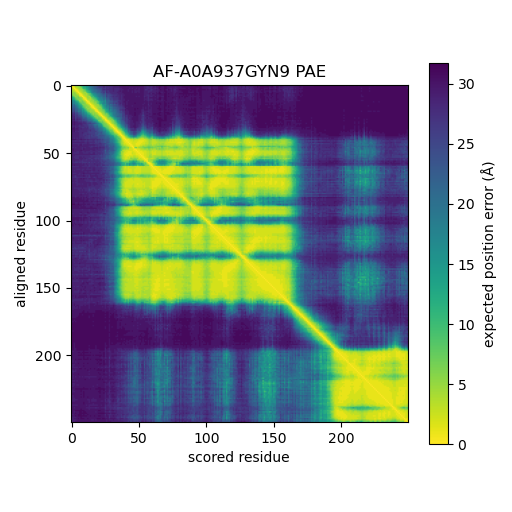0 1.00 96.19 72 ILE A N 1
ATOM 581 C CA . ILE A 1 72 ? -0.910 -1.223 -7.955 1.00 96.19 72 ILE A CA 1
ATOM 582 C C . ILE A 1 72 ? -0.994 -0.671 -9.375 1.00 96.19 72 ILE A C 1
ATOM 584 O O . ILE A 1 72 ? -0.992 -1.438 -10.336 1.00 96.19 72 ILE A O 1
ATOM 588 N N . LEU A 1 73 ? -1.125 0.646 -9.500 1.00 95.31 73 LEU A N 1
ATOM 589 C CA . LEU A 1 73 ? -1.016 1.369 -10.763 1.00 95.31 73 LEU A CA 1
ATOM 590 C C . LEU A 1 73 ? 0.400 1.934 -10.862 1.00 95.31 73 LEU A C 1
ATOM 592 O O . LEU A 1 73 ? 0.841 2.619 -9.942 1.00 95.31 73 LEU A O 1
ATOM 596 N N . ILE A 1 74 ? 1.084 1.645 -11.963 1.00 93.81 74 ILE A N 1
ATOM 597 C CA . ILE A 1 74 ? 2.404 2.171 -12.300 1.00 93.81 74 ILE A CA 1
ATOM 598 C C . ILE A 1 74 ? 2.263 2.951 -13.607 1.00 93.81 74 ILE A C 1
ATOM 600 O O . ILE A 1 74 ? 2.007 2.364 -14.660 1.00 93.81 74 ILE A O 1
ATOM 604 N N . ASP A 1 75 ? 2.393 4.270 -13.519 1.00 91.88 75 ASP A N 1
ATOM 605 C CA . ASP A 1 75 ? 2.284 5.203 -14.636 1.00 91.88 75 ASP A CA 1
ATOM 606 C C . ASP A 1 75 ? 3.675 5.614 -15.103 1.00 91.88 75 ASP A C 1
ATOM 608 O O . ASP A 1 75 ? 4.332 6.424 -14.456 1.00 91.88 75 ASP A O 1
ATOM 612 N N . PHE A 1 76 ? 4.103 5.075 -16.237 1.00 89.12 76 PHE A N 1
ATOM 613 C CA . PHE A 1 76 ? 5.336 5.424 -16.928 1.00 89.12 76 PHE A CA 1
ATOM 614 C C . PHE A 1 76 ? 5.120 6.663 -17.803 1.00 89.12 76 PHE A C 1
ATOM 616 O O . PHE A 1 76 ? 4.175 6.737 -18.587 1.00 89.12 76 PHE A O 1
ATOM 623 N N . GLN A 1 77 ? 6.023 7.634 -17.725 1.00 86.69 77 GLN A N 1
ATOM 624 C CA . GLN A 1 77 ? 6.013 8.864 -18.514 1.00 86.69 77 GLN A CA 1
ATOM 625 C C . GLN A 1 77 ? 6.261 8.588 -20.000 1.00 86.69 77 GLN A C 1
ATOM 627 O O . GLN A 1 77 ? 5.748 9.310 -20.856 1.00 86.69 77 GLN A O 1
ATOM 632 N N . LYS A 1 78 ? 7.023 7.532 -20.313 1.00 85.75 78 LYS A N 1
ATOM 633 C CA . LYS A 1 78 ? 7.328 7.107 -21.681 1.00 85.75 78 LYS A CA 1
ATOM 634 C C . LYS A 1 78 ? 6.512 5.872 -22.081 1.00 85.75 78 LYS A C 1
ATOM 636 O O . LYS A 1 78 ? 6.131 5.078 -21.219 1.00 85.75 78 LYS A O 1
ATOM 641 N N . PRO A 1 79 ? 6.220 5.694 -23.381 1.00 85.50 79 PRO A N 1
ATOM 642 C CA . PRO A 1 79 ? 5.615 4.465 -23.872 1.00 85.50 79 PRO A CA 1
ATOM 643 C C . PRO A 1 79 ? 6.513 3.261 -23.584 1.00 85.50 79 PRO A C 1
ATOM 645 O O . PRO A 1 79 ? 7.708 3.302 -23.872 1.00 85.50 79 PRO A O 1
ATOM 648 N N . ILE A 1 80 ? 5.923 2.178 -23.086 1.00 86.56 80 ILE A N 1
ATOM 649 C CA . ILE A 1 80 ? 6.598 0.886 -22.934 1.00 86.56 80 ILE A CA 1
ATOM 650 C C . ILE A 1 80 ? 5.986 -0.135 -23.900 1.00 86.56 80 ILE A C 1
ATOM 652 O O . ILE A 1 80 ? 4.884 0.028 -24.421 1.00 86.56 80 ILE A O 1
ATOM 656 N N . LYS A 1 81 ? 6.698 -1.217 -24.180 1.00 88.56 81 LYS A N 1
ATOM 657 C CA . LYS A 1 81 ? 6.135 -2.416 -24.798 1.00 88.56 81 LYS A CA 1
ATOM 658 C C . LYS A 1 81 ? 5.914 -3.430 -23.697 1.00 88.56 81 LYS A C 1
ATOM 660 O O . LYS A 1 81 ? 6.859 -3.815 -23.023 1.00 88.56 81 LYS A O 1
ATOM 665 N N . PHE A 1 82 ? 4.675 -3.855 -23.515 1.00 86.75 82 PHE A N 1
ATOM 666 C CA . PHE A 1 82 ? 4.343 -4.826 -22.487 1.00 86.75 82 PHE A CA 1
ATOM 667 C C . PHE A 1 82 ? 4.154 -6.215 -23.087 1.00 86.75 82 PHE A C 1
ATOM 669 O O . PHE A 1 82 ? 3.455 -6.373 -24.088 1.00 86.75 82 PHE A O 1
ATOM 676 N N . SER A 1 83 ? 4.743 -7.218 -22.445 1.00 83.25 83 SER A N 1
AT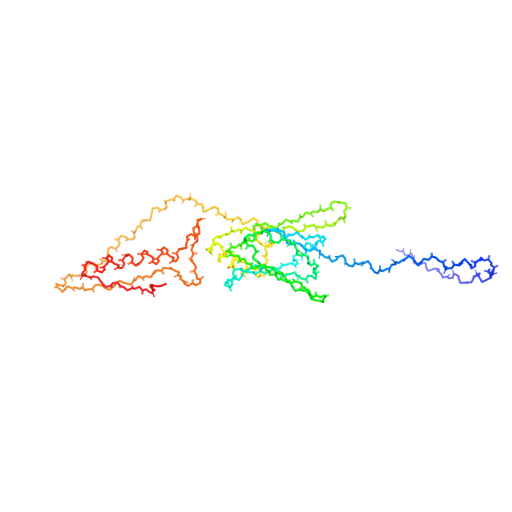OM 677 C CA . SER A 1 83 ? 4.457 -8.628 -22.694 1.00 83.25 83 SER A CA 1
ATOM 678 C C . SER A 1 83 ? 4.020 -9.284 -21.389 1.00 83.25 83 SER A C 1
ATOM 680 O O . SER A 1 83 ? 4.571 -9.011 -20.322 1.00 83.25 83 SER A O 1
ATOM 682 N N . LYS A 1 84 ? 2.987 -10.120 -21.460 1.00 73.06 84 LYS A N 1
ATOM 683 C CA . LYS A 1 84 ? 2.468 -10.843 -20.302 1.00 73.06 84 LYS A CA 1
ATOM 684 C C . LYS A 1 84 ? 2.930 -12.293 -20.387 1.00 73.06 84 LYS A C 1
ATOM 686 O O . LYS A 1 84 ? 2.629 -12.944 -21.381 1.00 73.06 84 LYS A O 1
ATOM 691 N N . ASP A 1 85 ? 3.590 -12.791 -19.346 1.00 68.31 85 ASP A N 1
ATOM 692 C CA . ASP A 1 85 ? 3.883 -14.221 -19.208 1.00 68.31 85 ASP A CA 1
ATOM 693 C C . ASP A 1 85 ? 2.757 -14.970 -18.484 1.00 68.31 85 ASP A C 1
ATOM 695 O O . ASP A 1 85 ? 1.822 -14.362 -17.948 1.00 68.31 85 ASP A O 1
ATOM 699 N N . HIS A 1 86 ? 2.847 -16.304 -18.464 1.00 65.12 86 HIS A N 1
ATOM 700 C CA . HIS A 1 86 ? 1.958 -17.154 -17.674 1.00 65.12 86 HIS A CA 1
ATOM 701 C C . HIS A 1 86 ? 1.968 -16.716 -16.200 1.00 65.12 86 HIS A C 1
ATOM 703 O O . HIS A 1 86 ? 2.932 -16.918 -15.464 1.00 65.12 86 HIS A O 1
ATOM 709 N N . LEU A 1 87 ? 0.863 -16.112 -15.760 1.00 66.56 87 LEU A N 1
ATOM 710 C CA . LEU A 1 87 ? 0.624 -15.812 -14.353 1.00 66.56 87 LEU A CA 1
ATOM 711 C C . LEU A 1 87 ? 0.226 -17.111 -13.649 1.00 66.56 87 LEU A C 1
ATOM 713 O O . LEU A 1 87 ? -0.955 -17.425 -13.552 1.00 66.56 87 LEU A O 1
ATOM 717 N N . ASN A 1 88 ? 1.213 -17.848 -13.146 1.00 59.97 88 ASN A N 1
ATOM 718 C CA . ASN A 1 88 ? 0.988 -19.009 -12.279 1.00 59.97 88 ASN A CA 1
ATOM 719 C C . ASN A 1 88 ? 1.058 -18.632 -10.784 1.00 59.97 88 ASN A C 1
ATOM 721 O O . ASN A 1 88 ? 1.339 -19.484 -9.946 1.00 59.97 88 ASN A O 1
ATOM 725 N N . ASN A 1 89 ? 0.850 -17.355 -10.433 1.00 62.00 89 ASN A N 1
ATOM 726 C CA . ASN A 1 89 ? 0.911 -16.873 -9.050 1.00 62.00 89 ASN A CA 1
ATOM 727 C C . ASN A 1 89 ? -0.480 -16.512 -8.515 1.00 62.00 89 ASN A C 1
ATOM 729 O O . ASN A 1 89 ? -1.277 -15.866 -9.193 1.00 62.00 89 ASN A O 1
ATOM 733 N N . ASN A 1 90 ? -0.719 -16.855 -7.251 1.00 73.06 90 ASN A N 1
ATOM 734 C CA . ASN A 1 90 ? -1.928 -16.533 -6.507 1.00 73.06 90 ASN A CA 1
ATOM 735 C C . ASN A 1 90 ? -2.055 -15.040 -6.165 1.00 73.06 90 ASN A C 1
ATOM 737 O O . ASN A 1 90 ? -3.176 -14.597 -5.922 1.00 73.06 90 ASN A O 1
ATOM 741 N N . LEU A 1 91 ? -0.964 -14.257 -6.120 1.00 88.31 91 LEU A N 1
ATOM 742 C CA . LEU A 1 91 ? -1.023 -12.855 -5.676 1.00 88.31 91 LEU A CA 1
ATOM 743 C C . LEU A 1 91 ? -1.551 -11.893 -6.753 1.00 88.31 91 LEU A C 1
ATOM 745 O O . LEU A 1 91 ? -2.507 -11.167 -6.494 1.00 88.31 91 LEU A O 1
ATOM 749 N N . ILE A 1 92 ? -0.966 -11.871 -7.956 1.00 90.69 92 ILE A N 1
ATOM 750 C CA . ILE A 1 92 ? -1.417 -10.998 -9.055 1.00 90.69 92 ILE A CA 1
ATOM 751 C C . ILE A 1 92 ? -2.483 -11.734 -9.875 1.00 90.69 92 ILE A C 1
ATOM 753 O O . ILE A 1 92 ? -2.168 -12.564 -10.722 1.00 90.69 92 ILE A O 1
ATOM 757 N N . LYS A 1 93 ? -3.759 -11.396 -9.658 1.00 89.44 93 LYS A N 1
ATOM 758 C CA . LYS A 1 93 ? -4.903 -11.988 -10.377 1.00 89.44 93 LYS A CA 1
ATOM 759 C C . LYS A 1 93 ? -4.956 -11.550 -11.832 1.00 89.44 93 LYS A C 1
ATOM 761 O O . LYS A 1 93 ? -5.318 -12.320 -12.719 1.00 89.44 93 LYS A O 1
ATOM 766 N N . ARG A 1 94 ? -4.683 -10.270 -12.078 1.00 89.12 94 ARG A N 1
ATOM 767 C CA . ARG A 1 94 ? -4.876 -9.672 -13.395 1.00 89.12 94 ARG A CA 1
ATOM 768 C C . ARG A 1 94 ? -3.904 -8.533 -13.615 1.00 89.12 94 ARG A C 1
ATOM 770 O O . ARG A 1 94 ? -3.699 -7.693 -12.751 1.00 89.12 94 ARG A O 1
ATOM 777 N N . VAL A 1 95 ? -3.374 -8.488 -14.827 1.00 90.50 95 VAL A N 1
ATOM 778 C CA . VAL A 1 95 ? -2.557 -7.385 -15.318 1.00 90.50 95 VAL A CA 1
ATOM 779 C C . VAL A 1 95 ? -3.340 -6.700 -16.423 1.00 90.50 95 VAL A C 1
ATOM 781 O O . VAL A 1 95 ? -3.786 -7.366 -17.359 1.00 90.50 95 VAL A O 1
ATOM 784 N N . ARG A 1 96 ? -3.544 -5.390 -16.297 1.00 90.25 96 ARG A N 1
ATOM 785 C CA . ARG A 1 96 ? -4.089 -4.540 -17.356 1.00 90.25 96 ARG A CA 1
ATOM 786 C C . ARG A 1 96 ? -3.010 -3.567 -17.781 1.00 90.25 96 ARG A C 1
ATOM 788 O O . ARG A 1 96 ? -2.271 -3.052 -16.949 1.00 90.25 96 ARG A O 1
ATOM 795 N N . TYR A 1 97 ? -2.947 -3.313 -19.072 1.00 88.44 97 TYR A N 1
ATOM 796 C CA . TYR A 1 97 ? -1.939 -2.454 -19.649 1.00 88.44 97 TYR A CA 1
ATOM 797 C C . TYR A 1 97 ? -2.581 -1.580 -20.720 1.00 88.44 97 TYR A C 1
ATOM 799 O O . TYR A 1 97 ? -3.379 -2.076 -21.517 1.00 88.44 97 TYR A O 1
ATOM 807 N N . ASN A 1 98 ? -2.249 -0.291 -20.720 1.00 83.31 98 ASN A N 1
ATOM 808 C CA . ASN A 1 98 ? -2.668 0.635 -21.764 1.00 83.31 98 ASN A CA 1
ATOM 809 C C . ASN A 1 98 ? -1.474 0.998 -22.650 1.00 83.31 98 ASN A C 1
ATOM 811 O O . ASN A 1 98 ? -0.533 1.649 -22.191 1.00 83.31 98 ASN A O 1
ATOM 815 N N . GLN A 1 99 ? -1.541 0.604 -23.924 1.00 66.94 99 GLN A N 1
ATOM 816 C CA . GLN A 1 99 ? -0.520 0.919 -24.916 1.00 66.94 99 GLN A CA 1
ATOM 817 C C . GLN A 1 99 ? -0.891 2.182 -25.690 1.00 66.94 99 GLN A C 1
ATOM 819 O O . GLN A 1 99 ? -1.417 2.114 -26.801 1.00 66.94 99 GLN A O 1
ATOM 824 N N . ASN A 1 100 ? -0.593 3.350 -25.126 1.00 63.88 100 ASN A N 1
ATOM 825 C CA . ASN A 1 100 ? -0.625 4.578 -25.908 1.00 63.88 100 ASN A CA 1
ATOM 826 C C . ASN A 1 100 ? 0.757 4.819 -26.539 1.00 63.88 100 ASN A C 1
ATOM 828 O O . ASN A 1 100 ? 1.767 4.877 -25.845 1.00 63.88 100 ASN A O 1
ATOM 832 N N . LYS A 1 101 ? 0.818 4.930 -27.873 1.00 60.09 101 LYS A N 1
ATOM 833 C CA . LYS A 1 101 ? 2.070 5.197 -28.608 1.00 60.09 101 LYS A CA 1
ATOM 834 C C . LYS A 1 101 ? 2.491 6.675 -28.564 1.00 60.09 101 LYS A C 1
ATOM 836 O O . LYS A 1 101 ? 3.605 6.979 -28.975 1.00 60.09 101 LYS A O 1
ATOM 841 N N . LYS A 1 102 ? 1.613 7.585 -28.116 1.00 64.31 102 LYS A N 1
ATOM 842 C CA . LYS A 1 102 ? 1.843 9.045 -28.115 1.00 64.31 102 LYS A CA 1
ATOM 843 C C . LYS A 1 102 ? 2.004 9.654 -26.721 1.00 64.31 102 LYS A C 1
ATOM 845 O O . LYS A 1 102 ? 2.690 10.657 -26.580 1.00 64.31 102 LYS A O 1
ATOM 850 N N . THR A 1 103 ? 1.374 9.069 -25.709 1.00 71.25 103 THR A N 1
ATOM 851 C CA . THR A 1 103 ? 1.480 9.488 -24.303 1.00 71.25 103 THR A CA 1
ATOM 852 C C . THR A 1 103 ? 1.988 8.306 -23.487 1.00 71.25 103 THR A C 1
ATOM 854 O O . THR A 1 103 ? 1.906 7.183 -23.971 1.00 71.25 103 THR A O 1
ATOM 857 N N . GLY A 1 104 ? 2.518 8.538 -22.287 1.00 83.38 104 GLY A N 1
ATOM 858 C CA . GLY A 1 104 ? 3.049 7.494 -21.405 1.00 83.38 104 GLY A CA 1
ATOM 859 C C . GLY A 1 104 ? 2.164 6.249 -21.219 1.00 83.38 104 GLY A C 1
ATOM 860 O O . GLY A 1 104 ? 1.022 6.162 -21.673 1.00 83.38 104 GLY A O 1
ATOM 861 N N . SER A 1 105 ? 2.713 5.244 -20.554 1.00 88.44 105 SER A N 1
ATOM 862 C CA . SER A 1 105 ? 2.101 3.926 -20.405 1.00 88.44 105 SER A CA 1
ATOM 863 C C . SER A 1 105 ? 1.652 3.655 -18.976 1.00 88.44 105 SER A C 1
ATOM 865 O O . SER A 1 105 ? 2.384 3.941 -18.042 1.00 88.44 105 SER A O 1
ATOM 867 N N . SER A 1 106 ? 0.497 3.017 -18.804 1.00 91.31 106 SER A N 1
ATOM 868 C CA . SER A 1 106 ? -0.008 2.634 -17.479 1.00 91.31 106 SER A CA 1
ATOM 869 C C . SER A 1 106 ? -0.097 1.119 -17.352 1.00 91.31 106 SER A C 1
ATOM 871 O O . SER A 1 106 ? -0.702 0.450 -18.198 1.00 91.31 106 SER A O 1
ATOM 873 N N . LEU A 1 107 ? 0.468 0.585 -16.273 1.00 92.12 107 LEU A N 1
ATOM 874 C CA . LEU A 1 107 ? 0.387 -0.816 -15.878 1.00 92.12 107 LEU A CA 1
ATOM 875 C C . LEU A 1 107 ? -0.432 -0.931 -14.591 1.00 92.12 107 LEU A C 1
ATOM 877 O O . LEU A 1 107 ? -0.089 -0.336 -13.575 1.00 92.12 107 LEU A O 1
ATOM 881 N N . VAL A 1 108 ? -1.513 -1.706 -14.620 1.00 93.56 108 VAL A N 1
ATOM 882 C CA . VAL A 1 108 ? -2.369 -1.964 -13.457 1.00 93.56 108 VAL A CA 1
ATOM 883 C C . VAL A 1 108 ? -2.276 -3.430 -13.080 1.00 93.56 108 VAL A C 1
ATOM 885 O O . VAL A 1 108 ? -2.651 -4.309 -13.857 1.00 93.56 108 VAL A O 1
ATOM 888 N N . LEU A 1 109 ? -1.844 -3.681 -11.854 1.00 93.62 109 LEU A N 1
ATOM 889 C CA . LEU A 1 109 ? -1.773 -5.002 -11.253 1.00 93.62 109 LEU A CA 1
ATOM 890 C C . LEU A 1 109 ? -2.909 -5.124 -10.254 1.00 93.62 109 LEU A C 1
ATOM 892 O O . LEU A 1 109 ? -2.929 -4.423 -9.249 1.00 93.62 109 LEU A O 1
ATOM 896 N N . GLU A 1 110 ? -3.868 -5.986 -10.539 1.00 93.38 110 GLU A N 1
ATOM 897 C CA . GLU A 1 110 ? -4.957 -6.315 -9.635 1.00 93.38 110 GLU A CA 1
ATOM 898 C C . GLU A 1 110 ? -4.624 -7.588 -8.874 1.00 93.38 110 GLU A C 1
ATOM 900 O O . GLU A 1 110 ? -4.301 -8.619 -9.470 1.00 93.38 110 GLU A O 1
ATOM 905 N N . MET A 1 111 ? -4.708 -7.501 -7.553 1.00 93.12 111 MET A N 1
ATOM 906 C CA . MET A 1 111 ? -4.198 -8.518 -6.651 1.00 93.12 111 MET A CA 1
ATOM 907 C C . MET A 1 111 ? -5.332 -9.257 -5.939 1.00 93.12 111 MET A C 1
ATOM 909 O O . MET A 1 111 ? -6.428 -8.730 -5.738 1.00 93.12 111 MET A O 1
ATOM 913 N N . SER A 1 112 ? -5.075 -10.507 -5.564 1.00 92.25 112 SER A N 1
ATOM 914 C CA . SER A 1 112 ? -5.977 -11.319 -4.745 1.00 92.25 112 SER A CA 1
ATOM 915 C C . SER A 1 112 ? -6.037 -10.856 -3.296 1.00 92.25 112 SER A C 1
ATOM 917 O O . SER A 1 112 ? -7.084 -10.976 -2.665 1.00 92.25 112 SER A O 1
ATOM 919 N N . GLU A 1 113 ? -4.928 -10.310 -2.811 1.00 93.25 113 GLU A N 1
ATOM 920 C CA . GLU A 1 113 ? -4.662 -9.891 -1.443 1.00 93.25 113 GLU A CA 1
ATOM 921 C C . GLU A 1 113 ? -3.842 -8.587 -1.475 1.00 93.25 113 GLU A C 1
ATOM 923 O O . GLU A 1 113 ? -3.312 -8.224 -2.531 1.00 93.25 113 GLU A O 1
ATOM 928 N N . PRO A 1 114 ? -3.726 -7.842 -0.361 1.00 93.12 114 PRO A N 1
ATOM 929 C CA . PRO A 1 114 ? -2.912 -6.636 -0.341 1.00 93.12 114 PRO A CA 1
ATOM 930 C C . PRO A 1 114 ? -1.452 -6.966 -0.667 1.00 93.12 114 PRO A C 1
ATOM 932 O O . PRO A 1 114 ? -0.854 -7.849 -0.056 1.00 93.12 114 PRO A O 1
ATOM 935 N N . GLY A 1 115 ? -0.864 -6.218 -1.595 1.00 93.25 115 GLY A N 1
ATOM 936 C CA . GLY A 1 115 ? 0.543 -6.320 -1.966 1.00 93.25 115 GLY A CA 1
ATOM 937 C C . GLY A 1 115 ? 1.147 -4.938 -2.172 1.00 93.25 115 GLY A C 1
ATOM 938 O O . GLY A 1 115 ? 0.441 -3.993 -2.522 1.00 93.25 115 GLY A O 1
ATOM 939 N N . ILE A 1 116 ? 2.439 -4.800 -1.905 1.00 93.50 116 ILE A N 1
ATOM 940 C CA . ILE A 1 116 ? 3.183 -3.547 -2.074 1.00 93.50 116 ILE A CA 1
ATOM 941 C C . ILE A 1 116 ? 4.458 -3.808 -2.860 1.00 93.50 116 ILE A C 1
ATOM 943 O O . ILE A 1 116 ? 4.973 -4.925 -2.850 1.00 93.50 116 ILE A O 1
ATOM 947 N N . ILE A 1 117 ? 4.975 -2.770 -3.511 1.00 92.44 117 ILE A N 1
ATOM 948 C CA . ILE A 1 117 ? 6.326 -2.801 -4.070 1.00 92.44 117 ILE A CA 1
ATOM 949 C C . ILE A 1 117 ? 7.302 -2.857 -2.890 1.00 92.44 117 ILE A C 1
ATOM 951 O O . ILE A 1 117 ? 7.287 -1.955 -2.052 1.00 92.44 117 ILE A O 1
ATOM 955 N N . SER A 1 118 ? 8.084 -3.932 -2.791 1.00 88.69 118 SER A N 1
ATOM 956 C CA . SER A 1 118 ? 9.131 -4.068 -1.773 1.00 88.69 118 SER A CA 1
ATOM 957 C C . SER A 1 118 ? 10.456 -3.507 -2.252 1.00 88.69 118 SER A C 1
ATOM 959 O O . SER A 1 118 ? 11.162 -2.889 -1.465 1.00 88.69 118 SER A O 1
ATOM 961 N N . ASP A 1 119 ? 10.763 -3.700 -3.536 1.00 85.94 119 ASP A N 1
ATOM 962 C CA . ASP A 1 119 ? 12.072 -3.398 -4.097 1.00 85.94 119 ASP A CA 1
ATOM 963 C C . ASP A 1 119 ? 11.931 -2.795 -5.494 1.00 85.94 119 ASP A C 1
ATOM 965 O O . ASP A 1 119 ? 11.076 -3.206 -6.287 1.00 85.94 119 ASP A O 1
ATOM 969 N N . ILE A 1 120 ? 12.797 -1.825 -5.779 1.00 87.25 120 ILE A N 1
ATOM 970 C CA . ILE A 1 120 ? 13.014 -1.231 -7.097 1.00 87.25 120 ILE A CA 1
ATOM 971 C C . ILE A 1 120 ? 14.522 -1.230 -7.308 1.00 87.25 120 ILE A C 1
ATOM 973 O O . ILE A 1 120 ? 15.247 -0.544 -6.589 1.00 87.25 120 ILE A O 1
ATOM 977 N N . ILE A 1 121 ? 14.989 -2.019 -8.267 1.00 86.62 121 ILE A N 1
ATOM 978 C CA . ILE A 1 121 ? 16.411 -2.210 -8.539 1.00 86.62 121 ILE A CA 1
ATOM 979 C C . ILE A 1 121 ? 16.680 -1.781 -9.978 1.00 86.62 121 ILE A C 1
ATOM 981 O O . ILE A 1 121 ? 15.968 -2.191 -10.893 1.00 86.62 121 ILE A O 1
ATOM 985 N N . TYR A 1 122 ? 17.711 -0.957 -10.154 1.00 86.94 122 TYR A N 1
ATOM 986 C CA . TYR A 1 122 ? 18.240 -0.575 -11.458 1.00 86.94 122 TYR A CA 1
ATOM 987 C C . TYR A 1 122 ? 19.580 -1.279 -11.661 1.00 86.94 122 TYR A C 1
ATOM 989 O O . TYR A 1 122 ? 20.535 -1.019 -10.928 1.00 86.94 122 TYR A O 1
ATOM 997 N N . GLU A 1 123 ? 19.655 -2.164 -12.646 1.00 84.56 123 GLU A N 1
ATOM 998 C CA . GLU A 1 123 ? 20.868 -2.899 -12.993 1.00 84.56 123 GLU A CA 1
ATOM 999 C C . GLU A 1 123 ? 21.435 -2.343 -14.294 1.00 84.56 123 GLU A C 1
ATOM 1001 O O . GLU A 1 123 ? 20.764 -2.321 -15.322 1.00 84.56 123 GLU A O 1
ATOM 1006 N N . LYS A 1 124 ? 22.679 -1.860 -14.261 1.00 81.50 124 LYS A N 1
ATOM 1007 C CA . LYS A 1 124 ? 23.351 -1.370 -15.464 1.00 81.50 124 LYS A CA 1
ATOM 1008 C C . LYS A 1 124 ? 23.994 -2.537 -16.208 1.00 81.50 124 LYS A C 1
ATOM 1010 O O . LYS A 1 124 ? 24.896 -3.189 -15.682 1.00 81.50 124 LYS A O 1
ATOM 1015 N N . ASN A 1 125 ? 23.603 -2.743 -17.460 1.00 73.62 125 ASN A N 1
ATOM 1016 C CA . ASN A 1 125 ? 24.305 -3.632 -18.370 1.00 73.62 125 ASN A CA 1
ATOM 1017 C C . ASN A 1 125 ? 25.573 -2.930 -18.880 1.00 73.62 125 ASN A C 1
ATOM 1019 O O . ASN A 1 125 ? 25.531 -2.038 -19.726 1.00 73.62 125 ASN A O 1
ATOM 1023 N N . ILE A 1 126 ? 26.722 -3.347 -18.344 1.00 68.81 126 ILE A N 1
ATOM 1024 C CA . ILE A 1 126 ? 28.038 -2.737 -18.594 1.00 68.81 126 ILE A CA 1
ATOM 1025 C C . ILE A 1 126 ? 28.434 -2.799 -20.081 1.00 68.81 126 ILE A C 1
ATOM 1027 O O . ILE A 1 126 ? 29.224 -1.973 -20.530 1.00 68.81 126 ILE A O 1
ATOM 1031 N N . ARG A 1 127 ? 27.896 -3.750 -20.858 1.00 68.00 127 ARG A N 1
ATOM 1032 C CA . ARG A 1 127 ? 28.283 -3.939 -22.266 1.00 68.00 127 ARG A CA 1
ATOM 1033 C C . ARG A 1 127 ? 27.535 -3.027 -23.234 1.00 68.00 127 ARG A C 1
ATOM 1035 O O . ARG A 1 127 ? 28.097 -2.664 -24.258 1.00 68.00 127 ARG A O 1
ATOM 1042 N N . GLU A 1 128 ? 26.289 -2.689 -22.920 1.00 66.75 128 GLU A N 1
ATOM 1043 C CA . GLU A 1 128 ? 25.370 -2.013 -23.851 1.00 66.75 128 GLU A CA 1
ATOM 1044 C C . GLU A 1 128 ? 24.955 -0.613 -23.360 1.00 66.75 128 GLU A C 1
ATOM 1046 O O . GLU A 1 128 ? 24.203 0.075 -24.039 1.00 66.75 128 GLU A O 1
ATOM 1051 N N . ASP A 1 129 ? 25.444 -0.179 -22.188 1.00 69.94 129 ASP A N 1
ATOM 1052 C CA . ASP A 1 129 ? 25.034 1.060 -21.496 1.00 69.94 129 ASP A CA 1
ATOM 1053 C C . ASP A 1 129 ? 23.512 1.153 -21.251 1.00 69.94 129 ASP A C 1
ATOM 1055 O O . ASP A 1 129 ? 22.947 2.226 -21.048 1.00 69.94 129 ASP A O 1
ATOM 1059 N N . LEU A 1 130 ? 22.843 -0.002 -21.242 1.00 78.94 130 LEU A N 1
ATOM 1060 C CA . LEU A 1 130 ? 21.415 -0.138 -20.983 1.00 78.94 130 LEU A CA 1
ATOM 1061 C C . LEU A 1 130 ? 21.164 -0.341 -19.490 1.00 78.94 130 LEU A C 1
ATOM 1063 O O . LEU A 1 130 ? 22.011 -0.868 -18.766 1.00 78.94 130 LEU A O 1
ATOM 1067 N N . ILE A 1 131 ? 19.981 0.054 -19.026 1.00 83.25 131 ILE A N 1
ATOM 1068 C CA . ILE A 1 131 ? 19.540 -0.185 -17.651 1.00 83.25 131 ILE A CA 1
ATOM 1069 C C . ILE A 1 131 ? 18.354 -1.139 -17.662 1.00 83.25 131 ILE A C 1
ATOM 1071 O O . ILE A 1 131 ? 17.399 -0.931 -18.407 1.00 83.25 131 ILE A O 1
ATOM 1075 N N . ASP A 1 132 ? 18.387 -2.132 -16.788 1.00 86.81 132 ASP A N 1
ATOM 1076 C CA . ASP A 1 132 ? 17.253 -2.990 -16.489 1.00 86.81 132 ASP A CA 1
ATOM 1077 C C . ASP A 1 132 ? 16.598 -2.527 -15.183 1.00 86.81 132 ASP A C 1
ATOM 1079 O O . ASP A 1 132 ? 17.265 -2.310 -14.172 1.00 86.81 132 ASP A O 1
ATOM 1083 N N . LEU A 1 133 ? 15.280 -2.344 -15.209 1.00 88.31 133 LEU A N 1
ATOM 1084 C CA . LEU A 1 133 ? 14.464 -2.036 -14.040 1.00 88.31 133 LEU A CA 1
ATOM 1085 C C . LEU A 1 133 ? 13.759 -3.307 -13.567 1.00 88.31 133 LEU A C 1
ATOM 1087 O O . LEU A 1 133 ? 12.939 -3.881 -14.285 1.00 88.31 133 LEU A O 1
ATOM 1091 N N . ASN A 1 134 ? 14.023 -3.689 -12.324 1.00 89.25 134 ASN A N 1
ATOM 1092 C CA . ASN A 1 134 ? 13.386 -4.804 -11.641 1.00 89.25 134 ASN A CA 1
ATOM 1093 C C . ASN A 1 134 ? 12.530 -4.273 -10.483 1.00 89.25 134 ASN A C 1
ATOM 1095 O O . ASN A 1 134 ? 13.040 -3.638 -9.562 1.00 89.25 134 ASN A O 1
ATOM 1099 N N . ILE A 1 135 ? 11.223 -4.532 -10.520 1.00 91.06 135 ILE A N 1
ATOM 1100 C CA . ILE A 1 135 ? 10.274 -4.173 -9.458 1.00 91.06 135 ILE A CA 1
ATOM 1101 C C . ILE A 1 135 ? 9.745 -5.456 -8.830 1.00 91.06 135 ILE A C 1
ATOM 1103 O O . ILE A 1 135 ? 9.145 -6.276 -9.526 1.00 91.06 135 ILE A O 1
ATOM 1107 N N . LYS A 1 136 ? 9.902 -5.603 -7.515 1.00 91.06 136 LYS A N 1
ATOM 1108 C CA . LYS A 1 136 ? 9.379 -6.746 -6.761 1.00 91.06 136 LYS A CA 1
ATOM 1109 C C . LYS A 1 136 ? 8.152 -6.362 -5.954 1.00 91.06 136 LYS A C 1
ATOM 1111 O O . LYS A 1 136 ? 8.121 -5.317 -5.303 1.00 91.06 136 LYS A O 1
ATOM 1116 N N . ILE A 1 137 ? 7.142 -7.224 -5.974 1.00 92.75 137 ILE A N 1
ATOM 1117 C CA . ILE A 1 137 ? 5.892 -7.054 -5.238 1.00 92.75 137 ILE A CA 1
ATOM 1118 C C . ILE A 1 137 ? 5.803 -8.136 -4.178 1.00 92.75 137 ILE A C 1
ATOM 1120 O O . ILE A 1 137 ? 5.993 -9.313 -4.448 1.00 92.75 137 ILE A O 1
ATOM 1124 N N . THR A 1 138 ? 5.460 -7.755 -2.955 1.00 92.12 138 THR A N 1
ATOM 1125 C CA . THR A 1 138 ? 5.292 -8.707 -1.856 1.00 92.12 138 THR A CA 1
ATOM 1126 C C . THR A 1 138 ? 3.910 -8.582 -1.247 1.00 92.12 138 THR A C 1
ATOM 1128 O O . THR A 1 138 ? 3.357 -7.486 -1.113 1.00 92.12 138 THR A O 1
ATOM 1131 N N . LYS A 1 139 ? 3.340 -9.728 -0.862 1.00 94.19 139 LYS A N 1
ATOM 1132 C CA . LYS A 1 139 ? 2.107 -9.778 -0.074 1.00 94.19 139 LYS A CA 1
ATOM 1133 C C . LYS A 1 139 ? 2.314 -9.035 1.246 1.00 94.19 139 LYS A C 1
ATOM 1135 O O . LYS A 1 139 ? 3.351 -9.156 1.894 1.00 94.19 139 LYS A O 1
ATOM 1140 N N . THR A 1 140 ? 1.297 -8.301 1.675 1.00 89.88 140 THR A N 1
ATOM 1141 C CA . THR A 1 140 ? 1.310 -7.537 2.919 1.00 89.88 140 THR A CA 1
ATOM 1142 C C . THR A 1 140 ? -0.043 -7.589 3.626 1.00 89.88 140 THR A C 1
ATOM 1144 O O . THR A 1 140 ? -1.000 -8.200 3.151 1.00 89.88 140 THR A O 1
ATOM 1147 N N . THR A 1 141 ? -0.137 -6.964 4.798 1.00 90.81 141 THR A N 1
ATOM 1148 C CA . THR A 1 141 ? -1.406 -6.848 5.528 1.00 90.81 141 THR A CA 1
ATOM 1149 C C . THR A 1 141 ? -2.221 -5.656 5.014 1.00 90.81 141 THR A C 1
ATOM 1151 O O . THR A 1 141 ? -1.632 -4.670 4.561 1.00 90.81 141 THR A O 1
ATOM 1154 N N . PRO A 1 142 ? -3.564 -5.665 5.137 1.00 86.44 142 PRO A N 1
ATOM 1155 C CA . PRO A 1 142 ? -4.390 -4.513 4.759 1.00 86.44 142 PRO A CA 1
ATOM 1156 C C . PRO A 1 142 ? -3.958 -3.208 5.446 1.00 86.44 142 PRO A C 1
ATOM 1158 O O . PRO A 1 142 ? -3.970 -2.147 4.830 1.00 86.44 142 PRO A O 1
ATOM 1161 N N . ALA A 1 143 ? -3.494 -3.287 6.699 1.00 77.69 143 ALA A N 1
ATOM 1162 C CA . ALA A 1 143 ? -2.982 -2.136 7.438 1.00 77.69 143 ALA A CA 1
ATOM 1163 C C . ALA A 1 143 ? -1.696 -1.566 6.814 1.00 77.69 143 ALA A C 1
ATOM 1165 O O . ALA A 1 143 ? -1.627 -0.371 6.537 1.00 77.69 143 ALA A O 1
ATOM 1166 N N . LYS A 1 144 ? -0.693 -2.411 6.530 1.00 82.12 144 LYS A N 1
ATOM 1167 C CA . LYS A 1 144 ? 0.548 -1.977 5.861 1.00 82.12 144 LYS A CA 1
ATOM 1168 C C . LYS A 1 144 ? 0.272 -1.420 4.463 1.00 82.12 144 LYS A C 1
ATOM 1170 O O . LYS A 1 144 ? 0.895 -0.440 4.068 1.00 82.12 144 LYS A O 1
ATOM 1175 N N . TYR A 1 145 ? -0.688 -2.003 3.748 1.00 89.25 145 TYR A N 1
ATOM 1176 C CA . TYR A 1 145 ? -1.141 -1.498 2.455 1.00 89.25 145 TYR A CA 1
ATOM 1177 C C . TYR A 1 145 ? -1.745 -0.091 2.563 1.00 89.25 145 TYR A C 1
ATOM 1179 O O . TYR A 1 145 ? -1.355 0.799 1.810 1.00 89.25 145 TYR A O 1
ATOM 1187 N N . ALA A 1 146 ? -2.635 0.143 3.533 1.00 83.94 146 ALA A N 1
ATOM 1188 C CA . ALA A 1 146 ? -3.235 1.457 3.768 1.00 83.94 146 ALA A CA 1
ATOM 1189 C C . ALA A 1 146 ? -2.179 2.524 4.117 1.00 83.94 146 ALA A C 1
ATOM 1191 O O . ALA A 1 146 ? -2.240 3.652 3.623 1.00 83.94 146 ALA A O 1
ATOM 1192 N N . VAL A 1 147 ? -1.169 2.155 4.913 1.00 80.81 147 VAL A N 1
ATOM 1193 C CA . VAL A 1 147 ? -0.033 3.033 5.241 1.00 80.81 147 VAL A CA 1
ATOM 1194 C C . VAL A 1 147 ? 0.787 3.357 3.995 1.00 80.81 147 VAL A C 1
ATOM 1196 O O . VAL A 1 147 ? 1.021 4.530 3.708 1.00 80.81 147 VAL A O 1
ATOM 1199 N N . ALA A 1 148 ? 1.175 2.341 3.220 1.00 86.12 148 ALA A N 1
ATOM 1200 C CA . ALA A 1 148 ? 1.902 2.539 1.970 1.00 86.12 148 ALA A CA 1
ATOM 1201 C C . ALA A 1 148 ? 1.115 3.442 1.007 1.00 86.12 148 ALA A C 1
ATOM 1203 O O . ALA A 1 148 ? 1.675 4.373 0.437 1.00 86.12 148 ALA A O 1
ATOM 1204 N N . LYS A 1 149 ? -0.203 3.237 0.891 1.00 87.12 149 LYS A N 1
ATOM 1205 C CA . LYS A 1 149 ? -1.095 4.052 0.056 1.00 87.12 149 LYS A CA 1
ATOM 1206 C C . LYS A 1 149 ? -1.089 5.516 0.485 1.00 87.12 149 LYS A C 1
ATOM 1208 O O . LYS A 1 149 ? -1.007 6.394 -0.371 1.00 87.12 149 LYS A O 1
ATOM 1213 N N . TYR A 1 150 ? -1.160 5.782 1.788 1.00 85.94 150 TYR A N 1
ATOM 1214 C CA . TYR A 1 150 ? -1.092 7.138 2.330 1.00 85.94 150 TYR A CA 1
ATOM 1215 C C . TYR A 1 150 ? 0.253 7.813 2.023 1.00 85.94 150 TYR A C 1
ATOM 1217 O O . TYR A 1 150 ? 0.274 8.930 1.505 1.00 85.94 150 TYR A O 1
ATOM 1225 N N . ILE A 1 151 ? 1.366 7.118 2.273 1.00 83.50 151 ILE A N 1
ATOM 1226 C CA . ILE A 1 151 ? 2.722 7.634 2.037 1.00 83.50 151 ILE A CA 1
ATOM 1227 C C . ILE A 1 151 ? 2.940 7.935 0.549 1.00 83.50 151 ILE A C 1
ATOM 1229 O O . ILE A 1 151 ? 3.322 9.048 0.190 1.00 83.50 151 ILE A O 1
ATOM 1233 N N . ILE A 1 152 ? 2.633 6.973 -0.324 1.00 88.44 152 ILE A N 1
ATOM 1234 C CA . ILE A 1 152 ? 2.786 7.106 -1.779 1.00 88.44 152 ILE A CA 1
ATOM 1235 C C . ILE A 1 152 ? 1.930 8.262 -2.304 1.00 88.44 152 ILE A C 1
ATOM 1237 O O . ILE A 1 152 ? 2.403 9.072 -3.100 1.00 88.44 152 ILE A O 1
ATOM 1241 N N . LYS A 1 153 ? 0.687 8.397 -1.822 1.00 85.75 153 LYS A N 1
ATOM 1242 C CA . LYS A 1 153 ? -0.190 9.510 -2.202 1.00 85.75 153 LYS A CA 1
ATOM 1243 C C . LYS A 1 153 ? 0.401 10.867 -1.809 1.00 85.75 153 LYS A C 1
ATOM 1245 O O . LYS A 1 153 ? 0.372 11.791 -2.621 1.00 85.75 153 LYS A O 1
ATOM 1250 N N . ASN A 1 154 ? 0.938 10.991 -0.596 1.00 82.25 154 ASN A N 1
ATOM 1251 C CA . ASN A 1 154 ? 1.528 12.242 -0.117 1.00 82.25 154 ASN A CA 1
ATOM 1252 C C . ASN A 1 154 ? 2.800 12.619 -0.890 1.00 82.25 154 ASN A C 1
ATOM 1254 O O . ASN A 1 154 ? 3.014 13.799 -1.159 1.00 82.25 154 ASN A O 1
ATOM 1258 N N . ASN A 1 155 ? 3.568 11.627 -1.345 1.00 84.25 155 ASN A N 1
ATOM 1259 C CA . ASN A 1 155 ? 4.722 11.826 -2.228 1.00 84.25 155 ASN A CA 1
ATOM 1260 C C . ASN A 1 155 ? 4.351 11.873 -3.717 1.00 84.25 155 ASN A C 1
ATOM 1262 O O . ASN A 1 155 ? 5.210 11.725 -4.579 1.00 84.25 155 ASN A O 1
ATOM 1266 N N . LYS A 1 156 ? 3.068 12.085 -4.051 1.00 89.06 156 LYS A N 1
ATOM 1267 C CA . LYS A 1 156 ? 2.577 12.207 -5.438 1.00 89.06 156 LYS A CA 1
ATOM 1268 C C . LYS A 1 156 ? 2.974 11.022 -6.338 1.00 89.06 156 LYS A C 1
ATOM 1270 O O . LYS A 1 156 ? 3.133 11.192 -7.547 1.00 89.06 156 LYS A O 1
ATOM 1275 N N . GLY A 1 157 ? 3.119 9.838 -5.748 1.00 86.38 157 GLY A N 1
ATOM 1276 C CA . GLY A 1 157 ? 3.498 8.605 -6.429 1.00 86.38 157 GLY A CA 1
ATOM 1277 C C . GLY A 1 157 ? 4.995 8.416 -6.672 1.00 86.38 157 GLY A C 1
ATOM 1278 O O . GLY A 1 157 ? 5.360 7.409 -7.271 1.00 86.38 157 GLY A O 1
ATOM 1279 N N . ASP A 1 158 ? 5.847 9.340 -6.228 1.00 87.19 158 ASP A N 1
ATOM 1280 C CA . ASP A 1 158 ? 7.301 9.242 -6.370 1.00 87.19 158 ASP A CA 1
ATOM 1281 C C . ASP A 1 158 ? 7.891 8.320 -5.287 1.00 87.19 158 ASP A C 1
ATOM 1283 O O . ASP A 1 158 ? 7.824 8.623 -4.091 1.00 87.19 158 ASP A O 1
ATOM 1287 N N . LEU A 1 159 ? 8.468 7.189 -5.709 1.00 80.88 159 LEU A N 1
ATOM 1288 C CA . LEU A 1 159 ? 9.142 6.236 -4.819 1.00 80.88 159 LEU A CA 1
ATOM 1289 C C . LEU A 1 159 ? 10.648 6.501 -4.681 1.00 80.88 159 LEU A C 1
ATOM 1291 O O . LEU A 1 159 ? 11.233 6.074 -3.690 1.00 80.88 159 LEU A O 1
ATOM 1295 N N . ALA A 1 160 ? 11.280 7.225 -5.608 1.00 68.75 160 ALA A N 1
ATOM 1296 C CA . ALA A 1 160 ? 12.700 7.565 -5.511 1.00 68.75 160 ALA A CA 1
ATOM 1297 C C . ALA A 1 160 ? 12.963 8.503 -4.320 1.00 68.75 160 ALA A C 1
ATOM 1299 O O . ALA A 1 160 ? 13.951 8.349 -3.603 1.00 68.75 160 ALA A O 1
ATOM 1300 N N . SER A 1 161 ? 12.016 9.403 -4.038 1.00 62.34 161 SER A N 1
ATOM 1301 C CA . SER A 1 161 ? 12.049 10.287 -2.863 1.00 62.34 161 SER A CA 1
ATOM 1302 C C . SER A 1 161 ? 11.942 9.560 -1.511 1.00 62.34 161 SER A C 1
ATOM 1304 O O . SER A 1 161 ? 12.260 10.137 -0.473 1.00 62.34 161 SER A O 1
ATOM 1306 N N . LEU A 1 162 ? 11.522 8.289 -1.508 1.00 64.69 162 LEU A N 1
ATOM 1307 C CA . LEU A 1 162 ? 11.454 7.449 -0.309 1.00 64.69 162 LEU A CA 1
ATOM 1308 C C . LEU A 1 162 ? 12.774 6.723 -0.009 1.00 64.69 162 LEU A C 1
ATOM 1310 O O . LEU A 1 162 ? 12.940 6.216 1.099 1.00 64.69 162 LEU A O 1
ATOM 1314 N N . GLY A 1 163 ? 13.686 6.664 -0.988 1.00 55.88 163 GLY A N 1
ATOM 1315 C CA . GLY A 1 163 ? 14.943 5.914 -0.933 1.00 55.88 163 GLY A CA 1
ATOM 1316 C C . GLY A 1 163 ? 16.146 6.686 -0.385 1.00 55.88 163 GLY A C 1
ATOM 1317 O O . GLY A 1 163 ? 17.219 6.106 -0.252 1.00 55.88 163 GLY A O 1
ATOM 1318 N N . THR A 1 164 ? 16.007 7.966 -0.030 1.00 40.03 164 THR A N 1
ATOM 1319 C CA . THR A 1 164 ? 17.027 8.636 0.787 1.00 40.03 164 THR A CA 1
ATOM 1320 C C . THR A 1 164 ? 16.823 8.192 2.218 1.00 40.03 164 THR A C 1
ATOM 1322 O O . THR A 1 164 ? 15.748 8.469 2.749 1.00 40.03 164 THR A O 1
ATOM 1325 N N . ASP A 1 165 ? 17.819 7.515 2.800 1.00 42.34 165 ASP A N 1
ATOM 1326 C CA . ASP A 1 165 ? 17.927 7.169 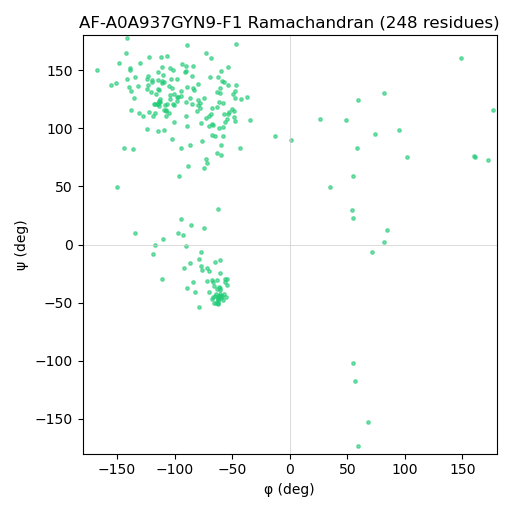4.218 1.00 42.34 165 ASP A CA 1
ATOM 1327 C C . ASP A 1 165 ? 16.913 7.936 5.058 1.00 42.34 165 ASP A C 1
ATOM 1329 O O . ASP A 1 165 ? 17.160 9.071 5.490 1.00 42.34 165 ASP A O 1
ATOM 1333 N N . ILE A 1 166 ? 15.745 7.329 5.287 1.00 35.22 166 ILE A N 1
ATOM 1334 C CA . ILE A 1 166 ? 14.887 7.797 6.353 1.00 35.22 166 ILE A CA 1
ATOM 1335 C C . ILE A 1 166 ? 15.737 7.505 7.584 1.00 35.22 166 ILE A C 1
ATOM 1337 O O . ILE A 1 166 ? 15.715 6.403 8.134 1.00 35.22 166 ILE A O 1
ATOM 1341 N N . LYS A 1 167 ? 16.517 8.503 8.021 1.00 30.75 167 LYS A N 1
ATOM 1342 C CA . LYS A 1 167 ? 16.901 8.667 9.412 1.00 30.75 167 LYS A CA 1
ATOM 1343 C C . LYS A 1 167 ? 15.577 8.817 10.140 1.00 30.75 167 LYS A C 1
ATOM 1345 O O . LYS A 1 167 ? 15.181 9.905 10.544 1.00 30.75 167 LYS A O 1
ATOM 1350 N N . ILE A 1 168 ? 14.893 7.690 10.329 1.00 31.03 168 ILE A N 1
ATOM 1351 C CA . ILE A 1 168 ? 14.075 7.466 11.492 1.00 31.03 168 ILE A CA 1
ATOM 1352 C C . ILE A 1 168 ? 15.108 7.645 12.583 1.00 31.03 168 ILE A C 1
ATOM 1354 O O . ILE A 1 168 ? 15.900 6.747 12.870 1.00 31.03 168 ILE A O 1
ATOM 1358 N N . SER A 1 169 ? 15.203 8.870 13.098 1.00 31.62 169 SER A N 1
ATOM 1359 C CA . SER A 1 169 ? 15.860 9.116 14.356 1.00 31.62 169 SER A CA 1
ATOM 1360 C C . SER A 1 169 ? 15.265 8.064 15.270 1.00 31.62 169 SER A C 1
ATOM 1362 O O . SER A 1 169 ? 14.075 8.140 15.593 1.00 31.62 169 SER A O 1
ATOM 1364 N N . LYS A 1 170 ? 16.052 7.027 15.593 1.00 33.25 170 LYS A N 1
ATOM 1365 C CA . LYS A 1 170 ? 15.708 6.088 16.655 1.00 33.25 170 LYS A CA 1
ATOM 1366 C C . LYS A 1 170 ? 15.184 6.980 17.772 1.00 33.25 170 LYS A C 1
ATOM 1368 O O . LYS A 1 170 ? 15.893 7.944 18.091 1.00 33.25 170 LYS A O 1
ATOM 1373 N N . PRO A 1 171 ? 13.963 6.768 18.295 1.00 34.03 171 PRO A N 1
ATOM 1374 C CA . PRO A 1 171 ? 13.503 7.580 19.403 1.00 34.03 171 PRO A CA 1
ATOM 1375 C C . PRO A 1 171 ? 14.608 7.482 20.443 1.00 34.03 171 PRO A C 1
ATOM 1377 O O . PRO A 1 171 ? 14.944 6.379 20.885 1.00 34.03 171 PRO A O 1
ATOM 1380 N N . LYS A 1 172 ? 15.275 8.611 20.721 1.00 33.66 172 LYS A N 1
ATOM 1381 C CA . LYS A 1 172 ? 16.274 8.676 21.778 1.00 33.66 172 LYS A CA 1
ATOM 1382 C C . LYS A 1 172 ? 15.525 8.227 23.014 1.00 33.66 172 LYS A C 1
ATOM 1384 O O . LYS A 1 172 ? 14.691 8.958 23.542 1.00 33.66 172 LYS A O 1
ATOM 1389 N N . LYS A 1 173 ? 15.792 6.999 23.445 1.00 50.72 173 LYS A N 1
ATOM 1390 C CA . LYS A 1 173 ? 15.357 6.495 24.734 1.00 50.72 173 LYS A CA 1
ATOM 1391 C C . LYS A 1 173 ? 16.234 7.192 25.768 1.00 50.72 173 LYS A C 1
ATOM 1393 O O . LYS A 1 173 ? 17.152 6.598 26.311 1.00 50.72 173 LYS A O 1
ATOM 1398 N N . ASN A 1 174 ? 15.967 8.474 25.995 1.00 39.69 174 ASN A N 1
ATOM 1399 C CA . ASN A 1 174 ? 16.536 9.228 27.096 1.00 39.69 174 ASN A CA 1
ATOM 1400 C C . ASN A 1 174 ? 15.463 9.335 28.179 1.00 39.69 174 ASN A C 1
ATOM 1402 O O . ASN A 1 174 ? 14.605 10.208 28.150 1.00 39.69 174 ASN A O 1
ATOM 1406 N N . ILE A 1 175 ? 15.513 8.334 29.060 1.00 46.75 175 ILE A N 1
ATOM 1407 C CA . ILE A 1 175 ? 15.514 8.464 30.520 1.00 46.75 175 ILE A CA 1
ATOM 1408 C C . ILE A 1 175 ? 14.433 9.391 31.094 1.00 46.75 175 ILE A C 1
ATOM 1410 O O . ILE A 1 175 ? 14.520 10.613 31.031 1.00 46.75 175 ILE A O 1
ATOM 1414 N N . SER A 1 176 ? 13.443 8.745 31.716 1.00 48.09 176 SER A N 1
ATOM 1415 C CA . SER A 1 176 ? 12.587 9.232 32.803 1.00 48.09 176 SER A CA 1
ATOM 1416 C C . SER A 1 176 ? 12.851 10.671 33.264 1.00 48.09 176 SER A C 1
ATOM 1418 O O . SER A 1 176 ? 13.577 10.914 34.232 1.00 48.09 176 SER A O 1
ATOM 1420 N N . LYS A 1 177 ? 12.172 11.639 32.648 1.00 43.78 177 LYS A N 1
ATOM 1421 C CA . LYS A 1 177 ? 11.893 12.892 33.343 1.00 43.78 177 LYS A CA 1
ATOM 1422 C C . LYS A 1 177 ? 10.825 12.557 34.380 1.00 43.78 177 LYS A C 1
ATOM 1424 O O . LYS A 1 177 ? 9.700 12.220 34.019 1.00 43.78 177 LYS A O 1
ATOM 1429 N N . LYS A 1 178 ? 11.196 12.558 35.662 1.00 45.19 178 LYS A N 1
ATOM 1430 C CA . LYS A 1 178 ? 10.259 12.425 36.782 1.00 45.19 178 LYS A CA 1
ATOM 1431 C C . LYS A 1 178 ? 9.261 13.579 36.656 1.00 45.19 178 LYS A C 1
ATOM 1433 O O . LYS A 1 178 ? 9.604 14.722 36.938 1.00 45.19 178 LYS A O 1
ATOM 1438 N N . ILE A 1 179 ? 8.068 13.294 36.138 1.00 44.06 179 ILE A N 1
ATOM 1439 C CA . ILE A 1 179 ? 6.978 14.266 36.072 1.00 44.06 179 ILE A CA 1
ATOM 1440 C C . ILE A 1 179 ? 6.566 14.508 37.521 1.00 44.06 179 ILE A C 1
ATOM 1442 O O . ILE A 1 179 ? 5.927 13.661 38.143 1.00 44.06 179 ILE A O 1
ATOM 1446 N N . THR A 1 180 ? 6.964 15.640 38.091 1.00 56.81 180 THR A N 1
ATOM 1447 C CA . THR A 1 180 ? 6.291 16.177 39.268 1.00 56.81 180 THR A CA 1
ATOM 1448 C C . THR A 1 180 ? 4.896 16.583 38.818 1.00 56.81 180 THR A C 1
ATOM 1450 O O . THR A 1 180 ? 4.717 17.587 38.130 1.00 56.81 180 THR A O 1
ATOM 1453 N N . LEU A 1 181 ? 3.902 15.753 39.146 1.00 53.69 181 LEU A N 1
ATOM 1454 C CA . LEU A 1 181 ? 2.509 16.124 38.944 1.00 53.69 181 LEU A CA 1
ATOM 1455 C C . LEU A 1 181 ? 2.239 17.437 39.698 1.00 53.69 181 LEU A C 1
ATOM 1457 O O . LEU A 1 181 ? 2.702 17.588 40.833 1.00 53.69 181 LEU A O 1
ATOM 1461 N N . PRO A 1 182 ? 1.473 18.376 39.119 1.00 56.53 182 PRO A N 1
ATOM 1462 C CA . PRO A 1 182 ? 1.004 19.537 39.856 1.00 56.53 182 PRO A CA 1
ATOM 1463 C C . PRO A 1 182 ? 0.214 19.070 41.089 1.00 56.53 182 PRO A C 1
ATOM 1465 O O . PRO A 1 182 ? -0.863 18.492 40.982 1.00 56.53 182 PRO A O 1
ATOM 1468 N N . SER A 1 183 ? 0.763 19.327 42.280 1.00 59.00 183 SER A N 1
ATOM 1469 C CA . SER A 1 183 ? 0.223 18.904 43.583 1.00 59.00 183 SER A CA 1
ATOM 1470 C C . SER A 1 183 ? -1.006 19.706 44.036 1.00 59.00 183 SER A C 1
ATOM 1472 O O . SER A 1 183 ? -1.401 19.640 45.204 1.00 59.00 183 SER A O 1
ATOM 1474 N N . LYS A 1 184 ? -1.648 20.482 43.156 1.00 63.62 184 LYS A N 1
ATOM 1475 C CA . LYS A 1 184 ? -2.863 21.202 43.541 1.00 63.62 184 LYS A CA 1
ATOM 1476 C C . LYS A 1 184 ? -4.067 20.290 43.343 1.00 63.62 184 LYS A C 1
ATOM 1478 O O . LYS A 1 184 ? -4.715 20.285 42.301 1.00 63.62 184 LYS A O 1
ATOM 1483 N N . LYS A 1 185 ? -4.335 19.492 44.380 1.00 58.44 185 LYS A N 1
ATOM 1484 C CA . LYS A 1 185 ? -5.601 18.776 44.556 1.00 58.44 185 LYS A CA 1
ATOM 1485 C C . LYS A 1 185 ? -6.739 19.797 44.359 1.00 58.44 185 LYS A C 1
ATOM 1487 O O . LYS A 1 185 ? -6.666 20.869 44.967 1.00 58.44 185 LYS A O 1
ATOM 1492 N N . PRO A 1 186 ? -7.748 19.526 43.513 1.00 64.94 186 PRO A N 1
ATOM 1493 C CA . PRO A 1 186 ? -8.891 20.419 43.371 1.00 64.94 186 PRO A CA 1
ATOM 1494 C C . PRO A 1 186 ? -9.500 20.689 44.747 1.00 64.94 186 PRO A C 1
ATOM 1496 O O . PRO A 1 186 ? -9.618 19.766 45.557 1.00 64.94 186 PRO A O 1
ATOM 1499 N N . LEU A 1 187 ? -9.863 21.947 45.009 1.00 58.84 187 LEU A N 1
ATOM 1500 C CA . LEU A 1 187 ? -10.598 22.337 46.210 1.00 58.84 187 LEU A CA 1
ATOM 1501 C C . LEU A 1 187 ? -11.807 21.407 46.358 1.00 58.84 187 LEU A C 1
ATOM 1503 O O . LEU A 1 187 ? -12.681 21.371 45.490 1.00 58.84 187 LEU A O 1
ATOM 1507 N N . ILE A 1 188 ? -11.836 20.632 47.443 1.00 54.84 188 ILE A N 1
ATOM 1508 C CA . ILE A 1 188 ? -13.005 19.840 47.819 1.00 54.84 188 ILE A CA 1
ATOM 1509 C C . ILE A 1 188 ? -14.084 20.852 48.208 1.00 54.84 188 ILE A C 1
ATOM 1511 O O . ILE A 1 188 ? -14.117 21.351 49.330 1.00 54.84 188 ILE A O 1
ATOM 1515 N N . LEU A 1 189 ? -14.944 21.201 47.252 1.00 60.53 189 LEU A N 1
ATOM 1516 C CA . LEU A 1 189 ? -16.180 21.917 47.534 1.00 60.53 189 LEU A CA 1
ATOM 1517 C C . LEU A 1 189 ? -17.018 21.014 48.446 1.00 60.53 189 LEU A C 1
ATOM 1519 O O . LEU A 1 189 ? -17.275 19.861 48.092 1.00 60.53 189 LEU A O 1
ATOM 1523 N N . LYS A 1 190 ? -17.377 21.529 49.630 1.00 53.25 190 LYS A N 1
ATOM 1524 C CA . LYS A 1 190 ? -18.145 20.837 50.676 1.00 53.25 190 LYS A CA 1
ATOM 1525 C C . LYS A 1 190 ? -19.234 19.939 50.074 1.00 53.25 190 LYS A C 1
ATOM 1527 O O . LYS A 1 190 ? -20.049 20.375 49.259 1.00 53.25 190 LYS A O 1
ATOM 1532 N N . GLN A 1 191 ? -19.211 18.675 50.487 1.00 51.22 191 GLN A N 1
ATOM 1533 C CA . GLN A 1 191 ? -20.183 17.647 50.133 1.00 51.22 191 GLN A CA 1
ATOM 1534 C C . GLN A 1 191 ? -21.574 18.058 50.624 1.00 51.22 191 GLN A C 1
ATOM 1536 O O . GLN A 1 191 ? -21.915 17.886 51.788 1.00 51.22 191 GLN A O 1
ATOM 1541 N N . ASN A 1 192 ? -22.397 18.573 49.715 1.00 52.28 192 ASN A N 1
ATOM 1542 C CA . ASN A 1 192 ? -23.842 18.515 49.887 1.00 52.28 192 ASN A CA 1
ATOM 1543 C C . ASN A 1 192 ? -24.282 17.089 49.529 1.00 52.28 192 ASN A C 1
ATOM 1545 O O . ASN A 1 192 ? -24.041 16.644 48.404 1.00 52.28 192 ASN A O 1
ATOM 1549 N N . ASN A 1 193 ? -24.927 16.404 50.479 1.00 54.97 193 ASN A N 1
ATOM 1550 C CA . ASN A 1 193 ? -25.396 15.004 50.461 1.00 54.97 193 ASN A CA 1
ATOM 1551 C C . ASN A 1 193 ? -26.463 14.662 49.393 1.00 54.97 193 ASN A C 1
ATOM 1553 O O . ASN A 1 193 ? -27.279 13.761 49.562 1.00 54.97 193 ASN A O 1
ATOM 1557 N N . SER A 1 194 ? -26.449 15.340 48.250 1.00 62.34 194 SER A N 1
ATOM 1558 C CA . SER A 1 194 ? -27.117 14.874 47.036 1.00 62.34 194 SER A CA 1
ATOM 1559 C C . SER A 1 194 ? -26.185 13.898 46.310 1.00 62.34 194 SER A C 1
ATOM 1561 O O . SER A 1 194 ? -24.997 14.188 46.160 1.00 62.34 194 SER A O 1
ATOM 1563 N N . LYS A 1 195 ? -26.691 12.746 45.842 1.00 65.38 195 LYS A N 1
ATOM 1564 C CA . LYS A 1 195 ? -25.946 11.816 44.968 1.00 65.38 195 LYS A CA 1
ATOM 1565 C C . LYS A 1 195 ? -25.626 12.516 43.636 1.00 65.38 195 LYS A C 1
ATOM 1567 O O . LYS A 1 195 ? -26.330 12.324 42.645 1.00 65.38 195 LYS A O 1
ATOM 1572 N N . LYS A 1 196 ? -24.604 13.379 43.610 1.00 71.31 196 LYS A N 1
ATOM 1573 C CA . LYS A 1 196 ? -24.168 14.087 42.402 1.00 71.31 196 LYS A CA 1
ATOM 1574 C C . LYS A 1 196 ? -23.692 13.060 41.381 1.00 71.31 196 LYS A C 1
ATOM 1576 O O . LYS A 1 196 ? -22.740 12.324 41.623 1.00 71.31 196 LYS A O 1
ATOM 1581 N N . LYS A 1 197 ? -24.367 13.024 40.233 1.00 82.94 197 LYS A N 1
ATOM 1582 C CA . LYS A 1 197 ? -23.905 12.294 39.054 1.00 82.94 197 LYS A CA 1
ATOM 1583 C C . LYS A 1 197 ? -22.851 13.145 38.347 1.00 82.94 197 LYS A C 1
ATOM 1585 O O . LYS A 1 197 ? -23.133 14.283 37.985 1.00 82.94 197 LYS A O 1
ATOM 1590 N N . TYR A 1 198 ? -21.659 12.602 38.136 1.00 90.50 198 TYR A N 1
ATOM 1591 C CA . TYR A 1 198 ? -20.600 13.256 37.369 1.00 90.50 198 TYR A CA 1
ATOM 1592 C C . TYR A 1 198 ? -20.719 12.892 35.893 1.00 90.50 198 TYR A C 1
ATOM 1594 O O . TYR A 1 198 ? -20.896 11.721 35.558 1.00 90.50 198 TYR A O 1
ATOM 1602 N N . ILE A 1 199 ? -20.589 13.871 35.001 1.00 93.94 199 ILE A N 1
ATOM 1603 C CA . ILE A 1 199 ? -20.455 13.617 33.564 1.00 93.94 199 ILE A CA 1
ATOM 1604 C C . ILE A 1 199 ? -18.965 13.588 33.237 1.00 93.94 199 ILE A C 1
ATOM 1606 O O . ILE A 1 199 ? -18.239 14.513 33.589 1.00 93.94 199 ILE A O 1
ATOM 1610 N N . VAL A 1 200 ? -18.516 12.522 32.578 1.00 95.38 200 VAL A N 1
ATOM 1611 C CA . VAL A 1 200 ? -17.120 12.361 32.151 1.00 95.38 200 VAL A CA 1
ATOM 1612 C C . VAL A 1 200 ? -17.096 12.290 30.633 1.00 95.38 200 VAL A C 1
ATOM 1614 O O . VAL A 1 200 ? -17.621 11.340 30.054 1.00 95.38 200 VAL A O 1
ATOM 1617 N N . PHE A 1 201 ? -16.508 13.293 29.988 1.00 97.06 201 PHE A N 1
ATOM 1618 C CA . PHE A 1 201 ? -16.291 13.274 28.546 1.00 97.06 201 PHE A CA 1
ATOM 1619 C C . PHE A 1 201 ? -14.969 12.567 28.238 1.00 97.06 201 PHE A C 1
ATOM 1621 O O . PHE A 1 201 ? -13.934 12.906 28.804 1.00 97.06 201 PHE A O 1
ATOM 1628 N N . ILE A 1 202 ? -15.021 11.557 27.379 1.00 97.81 202 ILE A N 1
ATOM 1629 C CA . ILE A 1 202 ? -13.888 10.723 26.989 1.00 97.81 202 ILE A CA 1
ATOM 1630 C C . ILE A 1 202 ? -13.668 10.939 25.498 1.00 97.81 202 ILE A C 1
ATOM 1632 O O . ILE A 1 202 ? -14.556 10.654 24.697 1.00 97.81 202 ILE A O 1
ATOM 1636 N N . ASP A 1 203 ? -12.485 11.407 25.122 1.00 97.50 203 ASP A N 1
ATOM 1637 C CA . ASP A 1 203 ? -12.126 11.639 23.726 1.00 97.50 203 ASP A CA 1
ATOM 1638 C C . ASP A 1 203 ? -11.095 10.595 23.267 1.00 97.50 203 ASP A C 1
ATOM 1640 O O . ASP A 1 203 ? -9.915 10.704 23.612 1.00 97.50 203 ASP A O 1
ATOM 1644 N N . PRO A 1 204 ? -11.502 9.516 22.567 1.00 97.56 204 PRO A N 1
ATOM 1645 C CA . PRO A 1 204 ? -10.552 8.576 22.000 1.00 97.56 204 PRO A CA 1
ATOM 1646 C C . PRO A 1 204 ? -9.821 9.255 20.837 1.00 97.56 204 PRO A C 1
ATOM 1648 O O . PRO A 1 204 ? -10.415 9.474 19.781 1.00 97.56 204 PRO A O 1
ATOM 1651 N N . GLY A 1 205 ? -8.530 9.541 21.024 1.00 95.44 205 GLY A N 1
ATOM 1652 C CA . GLY A 1 205 ? -7.702 10.222 20.026 1.00 95.44 205 GLY A CA 1
ATOM 1653 C C . GLY A 1 205 ? -7.725 9.559 18.643 1.00 95.44 205 GLY A C 1
ATOM 1654 O O . GLY A 1 205 ? -7.932 8.342 18.529 1.00 95.44 205 GLY A O 1
ATOM 1655 N N . HIS A 1 206 ? -7.489 10.376 17.610 1.00 96.06 206 HIS A N 1
ATOM 1656 C CA . HIS A 1 206 ? -7.523 10.014 16.183 1.00 96.06 206 HIS A CA 1
ATOM 1657 C C . HIS A 1 206 ? -8.886 9.477 15.708 1.00 96.06 206 HIS A C 1
ATOM 1659 O O . HIS A 1 206 ? -9.871 9.508 16.444 1.00 96.06 206 HIS A O 1
ATOM 1665 N N . GLY A 1 207 ? -8.980 8.999 14.462 1.00 89.31 207 GLY A N 1
ATOM 1666 C CA . GLY A 1 207 ? -10.222 8.452 13.915 1.00 89.31 207 GLY A CA 1
ATOM 1667 C C . GLY A 1 207 ? -10.384 8.654 12.411 1.00 89.31 207 GLY A C 1
ATOM 1668 O O . GLY A 1 207 ? -9.749 9.504 11.786 1.00 89.31 207 GLY A O 1
ATOM 1669 N N . GLY A 1 208 ? -11.262 7.851 11.806 1.00 87.31 208 GLY A N 1
ATOM 1670 C CA . GLY A 1 208 ? -11.528 7.913 10.371 1.00 87.31 208 GLY A CA 1
ATOM 1671 C C . GLY A 1 208 ? -10.255 7.713 9.544 1.00 87.31 208 GLY A C 1
ATOM 1672 O O . GLY A 1 208 ? -9.635 6.645 9.601 1.00 87.31 208 GLY A O 1
ATOM 1673 N N . LYS A 1 209 ? -9.887 8.747 8.776 1.00 76.88 209 LYS A N 1
ATOM 1674 C CA . LYS A 1 209 ? -8.703 8.764 7.902 1.00 76.88 209 LYS A CA 1
ATOM 1675 C C . LYS A 1 209 ? -7.388 8.959 8.654 1.00 76.88 209 LYS A C 1
ATOM 1677 O O . LYS A 1 209 ? -6.359 8.590 8.104 1.00 76.88 209 LYS A O 1
ATOM 1682 N N . ASP A 1 210 ? -7.415 9.513 9.864 1.00 85.69 210 ASP A N 1
ATOM 1683 C CA . ASP A 1 210 ? -6.219 9.696 10.684 1.00 85.69 210 ASP A CA 1
ATOM 1684 C C . ASP A 1 210 ? -6.001 8.455 11.574 1.00 85.69 210 ASP A C 1
ATOM 1686 O O . ASP A 1 210 ? -6.817 8.196 12.467 1.00 85.69 210 ASP A O 1
ATOM 1690 N N . PRO A 1 211 ? -4.961 7.633 11.322 1.00 80.62 211 PRO A N 1
ATOM 1691 C CA . PRO A 1 211 ? -4.658 6.456 12.133 1.00 80.62 211 PRO A CA 1
ATOM 1692 C C . PRO A 1 211 ? -3.982 6.785 13.470 1.00 80.62 211 PRO A C 1
ATOM 1694 O O . PRO A 1 211 ? -3.986 5.923 14.353 1.00 80.62 211 PRO A O 1
ATOM 1697 N N . GLY A 1 212 ? -3.412 7.986 13.608 1.00 92.50 212 GLY A N 1
ATOM 1698 C CA . GLY A 1 212 ? -2.444 8.304 14.653 1.00 92.50 212 GLY A CA 1
ATOM 1699 C C . GLY A 1 212 ? -1.117 7.570 14.491 1.00 92.50 212 GLY A C 1
ATOM 1700 O O . GLY A 1 212 ? -0.720 7.205 13.379 1.00 92.50 212 GLY A O 1
ATOM 1701 N N . ALA A 1 213 ? -0.419 7.348 15.604 1.00 84.31 213 ALA A N 1
ATOM 1702 C CA . ALA A 1 213 ? 0.805 6.565 15.624 1.00 84.31 213 ALA A CA 1
ATOM 1703 C C . ALA A 1 213 ? 0.550 5.114 15.188 1.00 84.31 213 ALA A C 1
ATOM 1705 O O . ALA A 1 213 ? -0.473 4.495 15.495 1.00 84.31 213 ALA A O 1
ATOM 1706 N N . ILE A 1 214 ? 1.526 4.552 14.477 1.00 77.25 214 ILE A N 1
ATOM 1707 C CA . ILE A 1 214 ? 1.471 3.184 13.965 1.00 77.25 214 ILE A CA 1
ATOM 1708 C C . ILE A 1 214 ? 2.573 2.378 14.647 1.00 77.25 214 ILE A C 1
ATOM 1710 O O . ILE A 1 214 ? 3.756 2.714 14.565 1.00 77.25 214 ILE A O 1
ATOM 1714 N N . GLY A 1 215 ? 2.177 1.313 15.341 1.00 71.19 215 GLY A N 1
ATOM 1715 C CA . GLY A 1 215 ? 3.103 0.398 15.997 1.00 71.19 215 GLY A CA 1
ATOM 1716 C C . GLY A 1 215 ? 3.927 -0.410 14.993 1.00 71.19 215 GLY A C 1
ATOM 1717 O O . GLY A 1 215 ? 3.534 -0.596 13.843 1.00 71.19 215 GLY A O 1
ATOM 1718 N N . GLN A 1 216 ? 5.050 -0.971 15.446 1.00 51.06 216 GLN A N 1
ATOM 1719 C CA . GLN A 1 216 ? 5.958 -1.771 14.605 1.00 51.06 216 GLN A CA 1
ATOM 1720 C C . GLN A 1 216 ? 5.267 -2.963 13.916 1.00 51.06 216 GLN A C 1
ATOM 1722 O O . GLN A 1 216 ? 5.643 -3.352 12.813 1.00 51.06 216 GLN A O 1
ATOM 1727 N N . LEU A 1 217 ? 4.225 -3.517 14.545 1.00 56.19 217 LEU A N 1
ATOM 1728 C CA . LEU A 1 217 ? 3.425 -4.626 14.016 1.00 56.19 217 LEU A CA 1
ATOM 1729 C C . LEU A 1 217 ? 2.181 -4.165 13.228 1.00 56.19 217 LEU A C 1
ATOM 1731 O O . LEU A 1 217 ? 1.356 -4.990 12.846 1.00 56.19 217 LEU A O 1
ATOM 1735 N N . GLY A 1 218 ? 2.036 -2.863 12.964 1.00 60.88 218 GLY A N 1
ATOM 1736 C CA . GLY A 1 218 ? 0.906 -2.289 12.224 1.00 60.88 218 GLY A CA 1
ATOM 1737 C C . GLY A 1 218 ? -0.336 -1.996 13.070 1.00 60.88 218 GLY A C 1
ATOM 1738 O O . GLY A 1 218 ? -1.399 -1.732 12.516 1.00 60.88 218 GLY A O 1
ATOM 1739 N N . THR A 1 219 ? -0.226 -2.040 14.399 1.00 75.06 219 THR A N 1
ATOM 1740 C CA . THR A 1 219 ? -1.283 -1.607 15.321 1.00 75.06 219 THR A CA 1
ATOM 1741 C C . THR A 1 219 ? -1.555 -0.114 15.154 1.00 75.06 219 THR A C 1
ATOM 1743 O O . THR A 1 219 ? -0.616 0.679 15.173 1.00 75.06 219 THR A O 1
ATOM 1746 N N . LEU A 1 220 ? -2.825 0.271 15.016 1.00 82.38 220 LEU A N 1
ATOM 1747 C CA . LEU A 1 220 ? -3.222 1.669 14.850 1.00 82.38 220 LEU A CA 1
ATOM 1748 C C . LEU A 1 220 ? -3.590 2.281 16.200 1.00 82.38 220 LEU A C 1
ATOM 1750 O O . LEU A 1 220 ? -4.390 1.709 16.948 1.00 82.38 220 LEU A O 1
ATOM 1754 N N . GLU A 1 221 ? -3.056 3.464 16.493 1.00 92.06 221 GLU A N 1
ATOM 1755 C CA . GLU A 1 221 ? -3.393 4.203 17.707 1.00 92.06 221 GLU A CA 1
ATOM 1756 C C . GLU A 1 221 ? -4.903 4.420 17.825 1.00 92.06 221 GLU A C 1
ATOM 1758 O O . GLU A 1 221 ? -5.467 4.112 18.875 1.00 92.06 221 GLU A O 1
ATOM 1763 N N . LYS A 1 222 ? -5.579 4.824 16.737 1.00 91.81 222 LYS A N 1
ATOM 1764 C CA . LYS A 1 222 ? -7.036 5.058 16.734 1.00 91.81 222 LYS A CA 1
ATOM 1765 C C . LYS A 1 222 ? -7.868 3.861 17.218 1.00 91.81 222 LYS A C 1
ATOM 1767 O O . LYS A 1 222 ? -8.958 4.062 17.765 1.00 91.81 222 LYS A O 1
ATOM 1772 N N . ASP A 1 223 ? -7.377 2.636 17.009 1.00 91.81 223 ASP A N 1
ATOM 1773 C CA . ASP A 1 223 ? -8.067 1.399 17.387 1.00 91.81 223 ASP A CA 1
ATOM 1774 C C . ASP A 1 223 ? -7.841 1.089 18.868 1.00 91.81 223 ASP A C 1
ATOM 1776 O O . ASP A 1 223 ? -8.763 0.675 19.578 1.00 91.81 223 ASP A O 1
ATOM 1780 N N . ILE A 1 224 ? -6.612 1.302 19.347 1.00 94.56 224 ILE A N 1
ATOM 1781 C CA . ILE A 1 224 ? -6.236 1.106 20.749 1.00 94.56 224 ILE A CA 1
ATOM 1782 C C . ILE A 1 224 ? -6.940 2.145 21.625 1.00 94.56 224 ILE A C 1
ATOM 1784 O O . ILE A 1 224 ? -7.548 1.778 22.636 1.00 94.56 224 ILE A O 1
ATOM 1788 N N . THR A 1 225 ? -6.916 3.421 21.231 1.00 96.94 225 THR A N 1
ATOM 1789 C CA . THR A 1 225 ? -7.570 4.512 21.967 1.00 96.94 225 THR A CA 1
ATOM 1790 C C . THR A 1 225 ? -9.077 4.290 22.048 1.00 96.94 225 THR A C 1
ATOM 1792 O O . THR A 1 225 ? -9.642 4.380 23.136 1.00 96.94 225 THR A O 1
ATOM 1795 N N . LEU A 1 226 ? -9.734 3.899 20.947 1.00 97.62 226 LEU A N 1
ATOM 1796 C CA . LEU A 1 226 ? -11.171 3.610 20.940 1.00 97.62 226 LEU A CA 1
ATOM 1797 C C . LEU A 1 226 ? -11.530 2.445 21.868 1.00 97.62 226 L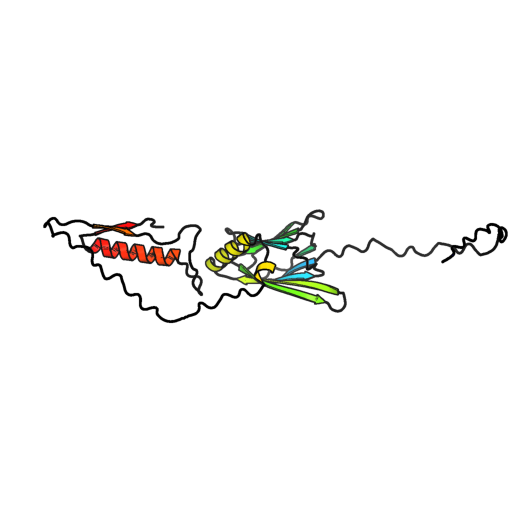EU A C 1
ATOM 1799 O O . LEU A 1 226 ? -12.420 2.582 22.711 1.00 97.62 226 LEU A O 1
ATOM 1803 N N . LYS A 1 227 ? -10.830 1.308 21.749 1.00 95.31 227 LYS A N 1
ATOM 1804 C CA . LYS A 1 227 ? -11.078 0.127 22.595 1.00 95.31 227 LYS A CA 1
ATOM 1805 C C . LYS A 1 227 ? -10.891 0.456 24.075 1.00 95.31 227 LYS A C 1
ATOM 1807 O O . LYS A 1 227 ? -11.739 0.102 24.894 1.00 95.31 227 LYS A O 1
ATOM 1812 N N . THR A 1 228 ? -9.829 1.187 24.406 1.00 96.88 228 THR A N 1
ATOM 1813 C CA . THR A 1 228 ? -9.539 1.621 25.779 1.00 96.88 228 THR A CA 1
ATOM 1814 C C . THR A 1 228 ? -10.637 2.541 26.312 1.00 96.88 228 THR A C 1
ATOM 1816 O O . THR A 1 228 ? -11.157 2.305 27.402 1.00 96.88 228 THR A O 1
ATOM 1819 N N . SER A 1 229 ? -11.066 3.534 25.530 1.00 98.19 229 SER A N 1
ATOM 1820 C CA . SER A 1 229 ? -12.134 4.462 25.918 1.00 98.19 229 SER A CA 1
ATOM 1821 C C . SER A 1 229 ? -13.484 3.771 26.123 1.00 98.19 229 SER A C 1
ATOM 1823 O O . SER A 1 229 ? -14.208 4.102 27.064 1.00 98.19 229 SER A O 1
ATOM 1825 N N . ILE A 1 230 ? -13.828 2.774 25.299 1.00 97.50 230 ILE A N 1
ATOM 1826 C CA . ILE A 1 230 ? -15.054 1.975 25.469 1.00 97.50 230 ILE A CA 1
ATOM 1827 C C . ILE A 1 230 ? -14.998 1.163 26.769 1.00 97.50 230 ILE A C 1
ATOM 1829 O O . ILE A 1 230 ? -15.979 1.134 27.521 1.00 97.50 230 ILE A O 1
ATOM 1833 N N . LEU A 1 231 ? -13.858 0.527 27.058 1.00 97.25 231 LEU A N 1
ATOM 1834 C CA . LEU A 1 231 ? -13.653 -0.220 28.301 1.00 97.25 231 LEU A CA 1
ATOM 1835 C C . LEU A 1 231 ? -13.742 0.701 29.522 1.00 97.25 231 LEU A C 1
ATOM 1837 O O . LEU A 1 231 ? -14.471 0.390 30.466 1.00 97.25 231 LEU A O 1
ATOM 1841 N N . LEU A 1 232 ? -13.092 1.866 29.472 1.00 96.88 232 LEU A N 1
ATOM 1842 C CA . LEU A 1 232 ? -13.168 2.881 30.520 1.00 96.88 232 LEU A CA 1
ATOM 1843 C C . LEU A 1 232 ? -14.613 3.336 30.749 1.00 96.88 232 LEU A C 1
ATOM 1845 O O . LEU A 1 232 ? -15.090 3.335 31.882 1.00 96.88 232 LEU A O 1
ATOM 1849 N N . ALA A 1 233 ? -15.351 3.648 29.682 1.00 96.44 233 ALA A N 1
ATOM 1850 C CA . ALA A 1 233 ? -16.756 4.025 29.783 1.00 96.44 233 ALA A CA 1
ATOM 1851 C C . ALA A 1 233 ? -17.615 2.907 30.398 1.00 96.44 233 ALA A C 1
ATOM 1853 O O . ALA A 1 233 ? -18.521 3.183 31.184 1.00 96.44 233 ALA A O 1
ATOM 1854 N N . LYS A 1 234 ? -17.339 1.635 30.085 1.00 95.94 234 LYS A N 1
ATOM 1855 C CA . LYS A 1 234 ? -18.036 0.491 30.694 1.00 95.94 234 LYS A CA 1
ATOM 1856 C C . LYS A 1 234 ? -17.773 0.406 32.198 1.00 95.94 234 LYS A C 1
ATOM 1858 O O . LYS A 1 234 ? -18.713 0.171 32.952 1.00 95.94 234 LYS A O 1
ATOM 1863 N N . VAL A 1 235 ? -16.530 0.611 32.633 1.00 96.19 235 VAL A N 1
ATOM 1864 C CA . VAL A 1 235 ? -16.161 0.614 34.059 1.00 96.19 235 VAL A CA 1
ATOM 1865 C C . VAL A 1 235 ? -16.803 1.795 34.785 1.00 96.19 235 VAL A C 1
ATOM 1867 O O . VAL A 1 235 ? -17.419 1.603 35.830 1.00 96.19 235 VAL A O 1
ATOM 1870 N N . LEU A 1 236 ? -16.748 2.993 34.202 1.00 94.88 236 LEU A N 1
ATOM 1871 C CA . LEU A 1 236 ? -17.357 4.193 34.775 1.00 94.88 236 LEU A CA 1
ATOM 1872 C C . LEU A 1 236 ? -18.872 4.026 34.955 1.00 94.88 236 LEU A C 1
ATOM 1874 O O . LEU A 1 236 ? -19.380 4.252 36.047 1.00 94.88 236 LEU A O 1
ATOM 1878 N N . ARG A 1 237 ? -19.604 3.506 33.961 1.00 93.06 237 ARG A N 1
ATOM 1879 C CA . ARG A 1 237 ? -21.055 3.256 34.111 1.00 93.06 237 ARG A CA 1
ATOM 1880 C C . ARG A 1 237 ? -21.401 2.346 35.295 1.00 93.06 237 ARG A C 1
ATOM 1882 O O . ARG A 1 237 ? -22.455 2.526 35.896 1.00 93.06 237 ARG A O 1
ATOM 1889 N N . LYS A 1 238 ? -20.533 1.388 35.644 1.00 92.88 238 LYS A N 1
ATOM 1890 C CA . LYS A 1 238 ? -20.778 0.437 36.741 1.00 92.88 238 LYS A CA 1
ATOM 1891 C C . LYS A 1 238 ? -20.680 1.057 38.136 1.00 92.88 238 LYS A C 1
ATOM 1893 O O . LYS A 1 238 ? -21.229 0.483 39.067 1.00 92.88 238 LYS A O 1
ATOM 1898 N N . ASN A 1 239 ? -20.021 2.205 38.305 1.00 87.12 239 ASN A N 1
ATOM 1899 C CA . ASN A 1 239 ? -19.860 2.817 39.631 1.00 87.12 239 ASN A CA 1
ATOM 1900 C C . ASN A 1 239 ? -21.124 3.534 40.149 1.00 87.12 239 ASN A C 1
ATOM 1902 O O . ASN A 1 239 ? -21.129 4.011 41.280 1.00 87.12 239 ASN A O 1
ATOM 1906 N N . GLY A 1 240 ? -22.176 3.662 39.329 1.00 82.06 240 GLY A N 1
ATOM 1907 C CA . GLY A 1 240 ? -23.467 4.241 39.724 1.00 82.06 240 GLY A CA 1
ATOM 1908 C C . GLY A 1 240 ? -23.481 5.761 39.953 1.00 82.06 240 GLY A C 1
ATOM 1909 O O . GLY A 1 240 ? -24.555 6.335 40.131 1.00 82.06 240 GLY A O 1
ATOM 1910 N N . ILE A 1 241 ? -22.323 6.428 39.908 1.00 90.88 241 ILE A N 1
ATOM 1911 C CA . ILE A 1 241 ? -22.172 7.872 40.161 1.00 90.88 241 ILE A CA 1
ATOM 1912 C C . ILE A 1 241 ? -21.623 8.642 38.954 1.00 90.88 241 ILE A C 1
ATOM 1914 O O . ILE A 1 241 ? -21.612 9.871 38.971 1.00 90.88 241 ILE A O 1
ATOM 1918 N N . THR A 1 242 ? -21.192 7.957 37.890 1.00 93.62 242 THR A N 1
ATOM 1919 C CA . THR A 1 242 ? -20.663 8.593 36.675 1.00 93.62 242 THR A CA 1
ATOM 1920 C C . THR A 1 242 ? -21.468 8.251 35.422 1.00 93.62 242 THR A C 1
ATOM 1922 O O . THR A 1 242 ? -21.905 7.120 35.211 1.00 93.62 242 THR A O 1
ATOM 1925 N N . LYS A 1 243 ? -21.637 9.250 34.554 1.00 95.06 243 LYS A N 1
ATOM 1926 C CA . LYS A 1 243 ? -22.212 9.143 33.213 1.00 95.06 243 LYS A CA 1
ATOM 1927 C C . LYS A 1 243 ? -21.119 9.465 32.182 1.00 95.06 243 LYS A C 1
ATOM 1929 O O . LYS A 1 243 ? -20.866 10.642 31.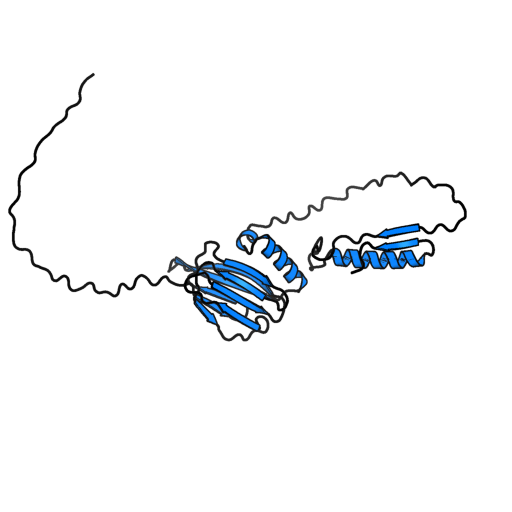927 1.00 95.06 243 LYS A O 1
ATOM 1934 N N . PRO A 1 244 ? -20.456 8.457 31.591 1.00 96.31 244 PRO A N 1
ATOM 1935 C CA . PRO A 1 244 ? -19.449 8.690 30.565 1.00 96.31 244 PRO A CA 1
ATOM 1936 C C . PRO A 1 244 ? -20.081 8.952 29.192 1.00 96.31 244 PRO A C 1
ATOM 1938 O O . PRO A 1 244 ? -21.017 8.253 28.784 1.00 96.31 244 PRO A O 1
ATOM 1941 N N . MET A 1 245 ? -19.529 9.921 28.466 1.00 97.44 245 MET A N 1
ATOM 1942 C CA . MET A 1 245 ? -19.867 10.270 27.083 1.00 97.44 245 MET A CA 1
ATOM 1943 C C . MET A 1 245 ? -18.601 10.200 26.237 1.00 97.44 245 MET A C 1
ATOM 1945 O O . MET A 1 245 ? -17.568 10.698 26.669 1.00 97.44 245 MET A O 1
ATOM 1949 N N . LEU A 1 246 ? -18.670 9.575 25.061 1.00 97.62 246 LEU A N 1
ATOM 1950 C CA . LEU A 1 246 ? -17.531 9.502 24.150 1.00 97.62 246 LEU A CA 1
ATOM 1951 C C . LEU A 1 246 ? -17.723 10.490 22.999 1.00 97.62 246 LEU A C 1
ATOM 1953 O O . LEU A 1 246 ? -18.843 10.612 22.504 1.00 97.62 246 LEU A O 1
ATOM 1957 N N . SER A 1 247 ? -16.645 11.131 22.542 1.00 96.75 247 SER A N 1
ATOM 1958 C CA . SER A 1 247 ? -16.657 11.939 21.309 1.00 96.75 247 SER A CA 1
ATOM 1959 C C . SER A 1 247 ? -16.958 11.093 20.062 1.00 96.75 247 SER A C 1
ATOM 1961 O O . SER A 1 247 ? -17.586 11.575 19.123 1.00 96.75 247 SER A O 1
ATOM 1963 N N . ARG A 1 248 ? -16.562 9.809 20.072 1.00 95.44 248 ARG A N 1
ATOM 1964 C CA . ARG A 1 248 ? -16.847 8.811 19.029 1.00 95.44 248 ARG A CA 1
ATOM 1965 C C . ARG A 1 248 ? -16.976 7.397 19.594 1.00 95.44 248 ARG A C 1
ATOM 1967 O O . ARG A 1 248 ? -16.424 7.075 20.646 1.00 95.44 248 ARG A O 1
ATOM 1974 N N . ASN A 1 249 ? -17.690 6.536 18.875 1.00 89.00 249 ASN A N 1
ATOM 1975 C CA . ASN A 1 249 ? -17.928 5.137 19.250 1.00 89.00 249 ASN A CA 1
ATOM 1976 C C . ASN A 1 249 ? -17.728 4.138 18.095 1.00 89.00 249 ASN A C 1
ATOM 1978 O O . ASN A 1 249 ? -18.088 2.969 18.244 1.00 89.00 249 ASN A O 1
ATOM 1982 N N . LYS A 1 250 ? -17.181 4.600 16.967 1.00 80.94 250 LYS A N 1
ATOM 1983 C CA . LYS A 1 250 ? -16.850 3.828 15.767 1.00 80.94 250 LYS A CA 1
ATOM 1984 C C . LYS A 1 250 ? -15.536 4.339 15.172 1.00 80.94 250 LYS A C 1
ATOM 1986 O O . LYS A 1 250 ? -15.091 5.447 15.573 1.00 80.94 250 LYS A O 1
#

Nearest PDB structures (foldseek):
  4bin-assembly1_A  TM=3.796E-01  e=1.556E-09  Escherichia coli K-12
  3ne8-assembly1_A-2  TM=9.886E-01  e=1.859E-03  Bartonella henselae
  8c0j-assembly1_A  TM=9.763E-01  e=1.069E-02  Citrobacter rodentium
  5iqr-assembly1_8  TM=4.129E-01  e=3.291E+00  Escherichia coli K-12
  3nrb-assembly1_A  TM=4.291E-01  e=6.016E+00  Pseudomonas putida KT2440

Solvent-accessible surface area (backbone atoms only — not comparable to full-atom values): 15543 Å² total; per-residue (Å²): 132,92,80,90,81,89,85,82,90,86,86,91,90,86,84,87,89,79,89,88,79,76,89,69,75,94,77,85,81,86,68,87,73,64,72,79,71,76,76,60,24,37,34,35,46,52,57,52,35,34,43,25,43,53,44,72,86,78,80,37,55,32,42,48,63,44,74,88,67,34,30,45,37,39,41,29,61,54,48,55,44,80,48,82,55,83,69,86,36,79,52,47,71,42,78,47,73,48,84,38,93,87,49,41,18,42,41,36,39,34,31,70,50,36,58,44,78,76,45,79,45,78,45,73,42,86,89,76,80,35,26,34,37,38,37,35,48,39,82,52,50,68,58,58,41,53,50,49,34,52,54,32,57,74,49,72,14,44,62,71,81,66,68,5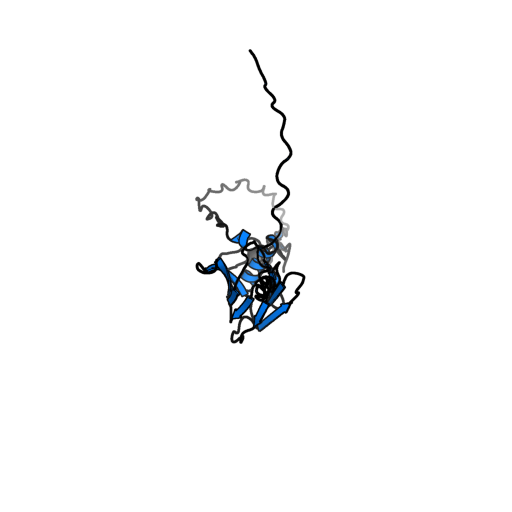6,80,76,74,68,69,68,78,78,86,72,72,86,75,80,76,77,70,83,83,73,73,76,80,81,71,78,86,65,95,61,91,69,69,43,79,43,82,44,74,44,55,61,45,93,92,44,45,63,62,68,44,98,88,55,49,43,37,26,57,54,34,40,54,50,47,53,52,49,39,55,55,40,48,70,69,78,40,38,49,61,44,62,80,64,91,123

Sequence (250 aa):
MIKRKNIFYSIINCLVFFLSLSISNAKDFNKNNSPPSIEITKCKVNLDNINCSNYNINNDFKVTLLEEPFRILIDFQKPIKFSKDHLNNNLIKRVRYNQNKKTGSSLVLEMSEPGIISDIIYEKNIREDLIDLNIKITKTTPAKYAVAKYIIKNNKGDLASLGTDIKISKPKKNISKKITLPSKKPLILKQNNSKKKYIVFIDPGHGGKDPGAIGQLGTLEKDITLKTSILLAKVLRKNGITKPMLSRNK

Radius of gyration: 35.63 Å; Cα contacts (8 Å, |Δi|>4): 359; chains: 1; bounding box: 81×74×117 Å

Mean predicted aligned error: 18.98 Å

Secondary structure (DSSP, 8-state):
------------------S-S--------------------EEEEETTEEEEES---SS-EEEEEETTTTEEEEEESS--EEEE-----SSEEEEEEE--SSS-EEEEEEESS-EEEEEEEEEEETTTTEEEEEEEEEE--HHHHHHHHHHHHHTTT-SGGG-S--------------------PPP-----SS-PPEEEEE----BTTB--SB-TT--BHHHHHHHHHHHHHHHHHHTSSEEEEES---